Protein AF-A0A4Q0IQA4-F1 (afdb_monomer_lite)

pLDDT: mean 89.11, std 19.84, range [20.39, 98.69]

Sequence (315 aa):
MKIKRLMVWIAGILITCGVSANNKTAEYGNQQDSTTIYNTLISKADSCYMKQNFELASMFFDKAFSLGVKPVDKHLYNGACAAALSGDEGTAFNRLFARVQLYPQWYSDQINQDRDLLSLHTSPKWEILCDTLQALKTFIERNYDHALKDRLDSIHYRDQTPRHAYLAALRSVPQDTLLIKTRLVEMQRNDSINQIEVFDILDSYGWPSSEIVGGSNFAIWEVIQHTSLEAIEKYLPLFHNAAANGELNKSFVAMMEDRCDMWRNRPQKYGTQLIRNDNGESVPYALLDPEKVDTWRKEMELPPLQEYLEQMNRR

Foldseek 3Di:
DDDDDDDDDDDDDDDDDDDDDDDDPDPDDDPVVLVVLLVVLQVVLVVCVVVVVLVVSLVSLVVSVVSPPDDDLVSLQSSLLSCLSVVNLPSNLVSLVSSCVSPLQDADPCPVVDPSNVSNCPPPSNVVSVVSRVVSCCVQCVQAPVVVLVVLVVLLCLQVVLVVVLVCCCVPPVVPVVSNVVSVVSNVVSLVVSVVVLVVCCVPPNQDACSHRNLSSVSSLSSQLVDDLVSLVVNLVSQVVCCVVVRHQLVSSLLSQQSNCVVVVHAGAQQNDWDQDPVRATGGDHHPDPVCNQVVCVVRVHDGNVVVSVVVRVD

Structure (mmCIF, N/CA/C/O backbone):
data_AF-A0A4Q0IQA4-F1
#
_entry.id   AF-A0A4Q0IQA4-F1
#
loop_
_atom_site.group_PDB
_atom_site.id
_atom_site.type_symbol
_atom_site.label_atom_id
_atom_site.label_alt_id
_atom_site.label_comp_id
_atom_site.label_asym_id
_atom_site.label_entity_id
_atom_site.label_seq_id
_atom_site.pdbx_PDB_ins_code
_atom_site.Cartn_x
_atom_site.Cartn_y
_atom_site.Cartn_z
_atom_site.occupancy
_atom_site.B_iso_or_equiv
_atom_site.auth_seq_id
_atom_site.auth_comp_id
_atom_site.auth_asym_id
_atom_site.auth_atom_id
_atom_site.pdbx_PDB_model_num
ATOM 1 N N . MET A 1 1 ? -46.560 16.233 -9.128 1.00 36.22 1 MET A N 1
ATOM 2 C CA . MET A 1 1 ? -45.933 15.208 -8.265 1.00 36.22 1 MET A CA 1
ATOM 3 C C . MET A 1 1 ? -44.516 15.651 -7.941 1.00 36.22 1 MET A C 1
ATOM 5 O O . MET A 1 1 ? -43.647 15.558 -8.792 1.00 36.22 1 MET A O 1
ATOM 9 N N . LYS A 1 2 ? -44.319 16.259 -6.766 1.00 24.89 2 LYS A N 1
ATOM 10 C CA . LYS A 1 2 ? -43.028 16.762 -6.276 1.00 24.89 2 LYS A CA 1
ATOM 11 C C . LYS A 1 2 ? -42.589 15.865 -5.121 1.00 24.89 2 LYS A C 1
ATOM 13 O O . LYS A 1 2 ? -43.349 15.679 -4.173 1.00 24.89 2 LYS A O 1
ATOM 18 N N . ILE A 1 3 ? -41.398 15.293 -5.245 1.00 26.42 3 ILE A N 1
ATOM 19 C CA . ILE A 1 3 ? -40.789 14.380 -4.277 1.00 26.42 3 ILE A CA 1
ATOM 20 C C . ILE A 1 3 ? -40.346 15.199 -3.057 1.00 26.42 3 ILE A C 1
ATOM 22 O O . ILE A 1 3 ? -39.596 16.168 -3.183 1.00 26.42 3 ILE A O 1
ATOM 26 N N . LYS A 1 4 ? -40.873 14.839 -1.883 1.00 24.47 4 LYS A N 1
ATOM 27 C CA . LYS A 1 4 ? -40.556 15.446 -0.585 1.00 24.47 4 LYS A CA 1
ATOM 28 C C . LYS A 1 4 ? -39.121 15.081 -0.188 1.00 24.47 4 LYS A C 1
ATOM 30 O O . LYS A 1 4 ? -38.817 13.907 -0.009 1.00 24.47 4 LYS A O 1
ATOM 35 N N . ARG A 1 5 ? -38.263 16.090 -0.003 1.00 26.66 5 ARG A N 1
ATOM 36 C CA . ARG A 1 5 ? -37.015 15.967 0.765 1.00 26.66 5 ARG A CA 1
ATOM 37 C C . ARG A 1 5 ? -37.376 15.850 2.247 1.00 26.66 5 ARG A C 1
ATOM 39 O O . ARG A 1 5 ? -38.000 16.756 2.795 1.00 26.66 5 ARG A O 1
ATOM 46 N N . LEU A 1 6 ? -36.996 14.742 2.875 1.00 22.09 6 LEU A N 1
ATOM 47 C CA . LEU A 1 6 ? -37.051 14.573 4.323 1.00 22.09 6 LEU A CA 1
ATOM 48 C C . LEU A 1 6 ? -35.845 15.321 4.926 1.00 22.09 6 LEU A C 1
ATOM 50 O O . LEU A 1 6 ? -34.710 14.869 4.808 1.00 22.09 6 LEU A O 1
ATOM 54 N N . MET A 1 7 ? -36.085 16.500 5.505 1.00 22.23 7 MET A N 1
ATOM 55 C CA . MET A 1 7 ? -35.152 17.163 6.424 1.00 22.23 7 MET A CA 1
ATOM 56 C C . MET A 1 7 ? -35.319 16.515 7.798 1.00 22.23 7 MET A C 1
ATOM 58 O O . MET A 1 7 ? -36.389 16.626 8.395 1.00 22.23 7 MET A O 1
ATOM 62 N N . VAL A 1 8 ? -34.277 15.866 8.311 1.00 23.28 8 VAL A N 1
ATOM 63 C CA . VAL A 1 8 ? -34.206 15.482 9.724 1.00 23.28 8 VAL A CA 1
ATOM 64 C C . VAL A 1 8 ? -33.592 16.657 10.481 1.00 23.28 8 VAL A C 1
ATOM 66 O O . VAL A 1 8 ? -32.418 16.975 10.314 1.00 23.28 8 VAL A O 1
ATOM 69 N N . TRP A 1 9 ? -34.429 17.339 11.261 1.00 20.39 9 TRP A N 1
ATOM 70 C CA . TRP A 1 9 ? -34.037 18.364 12.224 1.00 20.39 9 TRP A CA 1
ATOM 71 C C . TRP A 1 9 ? -33.640 17.683 13.536 1.00 20.39 9 TRP A C 1
ATOM 73 O O . TRP A 1 9 ? -34.456 16.977 14.125 1.00 20.39 9 TRP A O 1
ATOM 83 N N . ILE A 1 10 ? -32.418 17.920 14.013 1.00 25.58 10 ILE A N 1
ATOM 84 C CA . ILE A 1 10 ? -32.023 17.611 15.391 1.00 25.58 10 ILE A CA 1
ATOM 85 C C . ILE A 1 10 ? -32.088 18.918 16.182 1.00 25.58 10 ILE A C 1
ATOM 87 O O . ILE A 1 10 ? -31.488 19.924 15.806 1.00 25.58 10 ILE A O 1
ATOM 91 N N . ALA A 1 11 ? -32.892 18.904 17.243 1.00 26.36 11 ALA A N 1
ATOM 92 C CA . ALA A 1 11 ? -33.193 20.039 18.099 1.00 26.36 11 ALA A CA 1
ATOM 93 C C . ALA A 1 11 ? -31.940 20.542 18.840 1.00 26.36 11 ALA A C 1
ATOM 95 O O . ALA A 1 11 ? -31.384 19.842 19.682 1.00 26.36 11 ALA A O 1
ATOM 96 N N . GLY A 1 12 ? -31.525 21.775 18.544 1.00 25.31 12 GLY A N 1
ATOM 97 C CA . GLY A 1 12 ? -30.546 22.525 19.326 1.00 25.31 12 GLY A CA 1
ATOM 98 C C . GLY A 1 12 ? -31.259 23.494 20.263 1.00 25.31 12 GLY A C 1
ATOM 99 O O . GLY A 1 12 ? -31.885 24.453 19.815 1.00 25.31 12 GLY A O 1
ATOM 100 N N . ILE A 1 13 ? -31.174 23.233 21.564 1.00 25.62 13 ILE A N 1
ATOM 101 C CA . ILE A 1 13 ? -31.587 24.154 22.623 1.00 25.62 13 ILE A CA 1
ATOM 102 C C . ILE A 1 13 ? -30.608 25.339 22.621 1.00 25.62 13 ILE A C 1
ATOM 104 O O . ILE A 1 13 ? -29.418 25.168 22.878 1.00 25.62 13 ILE A O 1
ATOM 108 N N . LEU A 1 14 ? -31.111 26.545 22.340 1.00 21.78 14 LEU A N 1
ATOM 109 C CA . LEU A 1 14 ? -30.403 27.793 22.620 1.00 21.78 14 LEU A CA 1
ATOM 110 C C . LEU A 1 14 ? -30.402 28.026 24.138 1.00 21.78 14 LEU A C 1
ATOM 112 O O . LEU A 1 14 ? -31.434 28.365 24.712 1.00 21.78 14 LEU A O 1
ATOM 116 N N . ILE A 1 15 ? -29.237 27.902 24.772 1.00 25.70 15 ILE A N 1
ATOM 117 C CA . ILE A 1 15 ? -28.943 28.596 26.030 1.00 25.70 15 ILE A CA 1
ATOM 118 C C . ILE A 1 15 ? -27.935 29.690 25.698 1.00 25.70 15 ILE A C 1
ATOM 120 O O . ILE A 1 15 ? -26.773 29.435 25.391 1.00 25.70 15 ILE A O 1
ATOM 124 N N . THR A 1 16 ? -28.415 30.927 25.731 1.00 26.83 16 THR A N 1
ATOM 125 C CA . THR A 1 16 ? -27.595 32.133 25.712 1.00 26.83 16 THR A CA 1
ATOM 126 C C . THR A 1 16 ? -26.920 32.301 27.069 1.00 26.83 16 THR A C 1
ATOM 128 O O . THR A 1 16 ? -27.605 32.559 28.056 1.00 26.83 16 THR A O 1
ATOM 131 N N . CYS A 1 17 ? -25.592 32.245 27.110 1.00 26.52 17 CYS A N 1
ATOM 132 C CA . CYS A 1 17 ? -24.802 32.879 28.163 1.00 26.52 17 CYS A CA 1
ATOM 133 C C . CYS A 1 17 ? -23.684 33.673 27.488 1.00 26.52 17 CYS A C 1
ATOM 135 O O . CYS A 1 17 ? -22.801 33.105 26.850 1.00 26.52 17 CYS A O 1
ATOM 137 N N . GLY A 1 18 ? -23.776 35.001 27.578 1.00 28.25 18 GLY A N 1
ATOM 138 C CA . GLY A 1 18 ? -22.762 35.911 27.066 1.00 28.25 18 GLY A CA 1
ATOM 139 C C . GLY A 1 18 ? -21.452 35.759 27.830 1.00 28.25 18 GLY A C 1
ATOM 140 O O . GLY A 1 18 ? -21.448 35.679 29.057 1.00 28.25 18 GLY A O 1
ATOM 141 N N . VAL A 1 19 ? -20.339 35.762 27.101 1.00 30.25 19 VAL A N 1
ATOM 142 C CA . VAL A 1 19 ? -19.009 35.939 27.680 1.00 30.25 19 VAL A CA 1
ATOM 143 C C . VAL A 1 19 ? -18.294 37.034 26.899 1.00 30.25 19 VAL A C 1
ATOM 145 O O . VAL A 1 19 ? -18.166 36.988 25.678 1.00 30.25 19 VAL A O 1
ATOM 148 N N . SER A 1 20 ? -17.904 38.045 27.668 1.00 28.50 20 SER A N 1
ATOM 149 C CA . SER A 1 20 ? -17.090 39.203 27.322 1.00 28.50 20 SER A CA 1
ATOM 150 C C . SER A 1 20 ? -15.906 38.862 26.410 1.00 28.50 20 SER A C 1
ATOM 152 O O . SER A 1 20 ? -15.148 37.927 26.675 1.00 28.50 20 SER A O 1
ATOM 154 N N . ALA A 1 21 ? -15.735 39.665 25.360 1.00 32.31 21 ALA A N 1
ATOM 155 C CA . ALA A 1 21 ? -14.577 39.642 24.485 1.00 32.31 21 ALA A CA 1
ATOM 156 C C . ALA A 1 21 ? -13.322 40.065 25.261 1.00 32.31 21 ALA A C 1
ATOM 158 O O . ALA A 1 21 ? -13.165 41.230 25.619 1.00 32.31 21 ALA A O 1
ATOM 159 N N . ASN A 1 22 ? -12.402 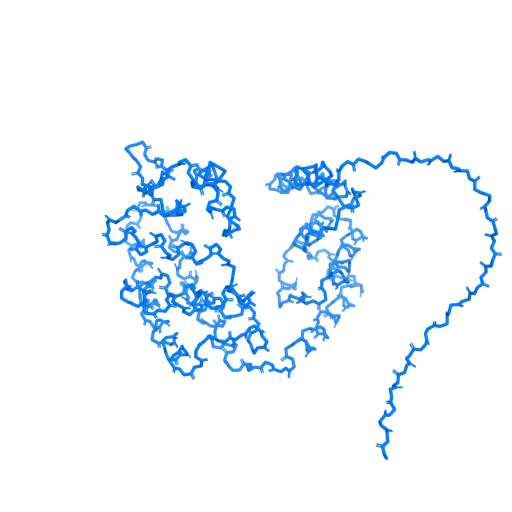39.125 25.469 1.00 29.41 22 ASN A N 1
ATOM 160 C CA . ASN A 1 22 ? -11.016 39.435 25.789 1.00 29.41 22 ASN A CA 1
ATOM 161 C C . ASN A 1 22 ? -10.160 38.983 24.605 1.00 29.41 22 ASN A C 1
ATOM 163 O O . ASN A 1 22 ? -9.799 37.814 24.478 1.00 29.41 22 ASN A O 1
ATOM 167 N N . ASN A 1 23 ? -9.879 39.928 23.707 1.00 33.97 23 ASN A N 1
ATOM 168 C CA . ASN A 1 23 ? -8.956 39.752 22.594 1.00 33.97 23 ASN A CA 1
ATOM 169 C C . ASN A 1 23 ? -7.536 39.540 23.135 1.00 33.97 23 ASN A C 1
ATOM 171 O O . ASN A 1 23 ? -6.810 40.492 23.412 1.00 33.97 23 ASN A O 1
ATOM 175 N N . LYS A 1 24 ? -7.125 38.278 23.238 1.00 30.44 24 LYS A N 1
ATOM 176 C CA . LYS A 1 24 ? -5.731 37.887 23.040 1.00 30.44 24 LYS A CA 1
ATOM 177 C C . LYS A 1 24 ? -5.690 37.041 21.780 1.00 30.44 24 LYS A C 1
ATOM 179 O O . LYS A 1 24 ? -6.057 35.872 21.794 1.00 30.44 24 LYS A O 1
ATOM 184 N N . THR A 1 25 ? -5.297 37.668 20.680 1.00 31.17 25 THR A N 1
ATOM 185 C CA . THR A 1 25 ? -4.892 36.982 19.456 1.00 31.17 25 THR A CA 1
ATOM 186 C C . THR A 1 25 ? -3.746 36.036 19.806 1.00 31.17 25 THR A C 1
ATOM 188 O O . THR A 1 25 ? -2.632 36.487 20.065 1.00 31.17 25 THR A O 1
ATOM 191 N N . ALA A 1 26 ? -4.033 34.737 19.880 1.00 34.31 26 ALA A N 1
ATOM 192 C CA . ALA A 1 26 ? -3.000 33.717 19.852 1.00 34.31 26 ALA A CA 1
ATOM 193 C C . ALA A 1 26 ? -2.329 33.790 18.475 1.00 34.31 26 ALA A C 1
ATOM 195 O O . ALA A 1 26 ? -3.012 33.736 17.450 1.00 34.31 26 ALA A O 1
ATOM 196 N N . GLU A 1 27 ? -1.013 33.980 18.455 1.00 35.88 27 GLU A N 1
ATOM 197 C CA . GLU A 1 27 ? -0.211 33.850 17.243 1.00 35.88 27 GLU A CA 1
ATOM 198 C C . GLU A 1 27 ? -0.395 32.428 16.703 1.00 35.88 27 GLU A C 1
ATOM 200 O O . GLU A 1 27 ? -0.021 31.444 17.343 1.00 35.88 27 GLU A O 1
ATOM 205 N N . TYR A 1 28 ? -1.036 32.316 15.541 1.00 41.72 28 TYR A N 1
ATOM 206 C CA . TYR A 1 28 ? -1.144 31.057 14.822 1.00 41.72 28 TYR A CA 1
ATOM 207 C C . TYR A 1 28 ? 0.247 30.695 14.299 1.00 41.72 28 TYR A C 1
ATOM 209 O O . TYR A 1 28 ? 0.749 31.323 13.366 1.00 41.72 28 TYR A O 1
ATOM 217 N N . GLY A 1 29 ? 0.872 29.688 14.913 1.00 50.47 29 GLY A N 1
ATOM 218 C CA . GLY A 1 29 ? 2.034 29.017 14.341 1.00 50.47 29 GLY A CA 1
ATOM 219 C C . GLY A 1 29 ? 1.720 28.540 12.920 1.00 50.47 29 GLY A C 1
ATOM 220 O O . GLY A 1 29 ? 0.591 28.151 12.616 1.00 50.47 29 GLY A O 1
ATOM 221 N N . ASN A 1 30 ? 2.709 28.622 12.033 1.00 61.62 30 ASN A N 1
ATOM 222 C CA . ASN A 1 30 ? 2.564 28.271 10.627 1.00 61.62 30 ASN A CA 1
ATOM 223 C C . ASN A 1 30 ? 2.066 26.816 10.489 1.00 61.62 30 ASN A C 1
ATOM 225 O O . ASN A 1 30 ? 2.656 25.897 11.053 1.00 61.62 30 ASN A O 1
ATOM 229 N N . GLN A 1 31 ? 0.994 26.581 9.726 1.00 62.72 31 GLN A N 1
ATOM 230 C CA . GLN A 1 31 ? 0.402 25.249 9.512 1.00 62.72 31 GLN A CA 1
ATOM 231 C C . GLN A 1 31 ? 1.419 24.229 8.952 1.00 62.72 31 GLN A C 1
ATOM 233 O O . GLN A 1 31 ? 1.321 23.022 9.205 1.00 62.72 31 GLN A O 1
ATOM 238 N N . GLN A 1 32 ? 2.433 24.724 8.236 1.00 67.38 32 GLN A N 1
ATOM 239 C CA . GLN A 1 32 ? 3.569 23.941 7.754 1.00 67.38 32 GLN A CA 1
ATOM 240 C C . GLN A 1 32 ? 4.452 23.411 8.900 1.00 67.38 32 GLN A C 1
ATOM 242 O O . GLN A 1 32 ? 4.904 22.261 8.860 1.00 67.38 32 GLN A O 1
ATOM 247 N N . ASP A 1 33 ? 4.647 24.207 9.952 1.00 81.88 33 ASP A N 1
ATOM 248 C CA . ASP A 1 33 ? 5.429 23.819 11.128 1.00 81.88 33 ASP A CA 1
ATOM 249 C C . ASP A 1 33 ? 4.669 22.765 11.937 1.00 81.88 33 ASP A C 1
ATOM 251 O O . ASP A 1 33 ? 5.234 21.732 12.298 1.00 81.88 33 ASP A O 1
ATOM 255 N N . SER A 1 34 ? 3.356 22.946 12.126 1.00 86.06 34 SER A N 1
ATOM 256 C CA . SER A 1 34 ? 2.497 21.960 12.797 1.00 86.06 34 SER A CA 1
ATOM 257 C C . SER A 1 34 ? 2.501 20.604 12.090 1.00 86.06 34 SER A C 1
ATOM 259 O O . SER A 1 34 ? 2.566 19.570 12.753 1.00 86.06 34 SER A O 1
ATOM 261 N N . THR A 1 35 ? 2.494 20.588 10.754 1.00 87.75 35 THR A N 1
ATOM 262 C CA . THR A 1 35 ? 2.556 19.345 9.962 1.00 87.75 35 THR A CA 1
ATOM 263 C C . THR A 1 35 ? 3.913 18.647 10.106 1.00 87.75 35 THR A C 1
ATOM 265 O O . THR A 1 35 ? 3.986 17.427 10.254 1.00 87.75 35 THR A O 1
ATOM 268 N N . THR A 1 36 ? 5.003 19.414 10.133 1.00 89.62 36 THR A N 1
ATOM 269 C CA . THR A 1 36 ? 6.360 18.874 10.318 1.00 89.62 36 THR A CA 1
ATOM 270 C C . THR A 1 36 ? 6.541 18.278 11.718 1.00 89.62 36 THR A C 1
ATOM 272 O O . THR A 1 36 ? 7.069 17.170 11.874 1.00 89.62 36 THR A O 1
ATOM 275 N N . ILE A 1 37 ? 6.051 18.976 12.748 1.00 93.94 37 ILE A N 1
ATOM 276 C CA . ILE A 1 37 ? 6.070 18.488 14.132 1.00 93.94 37 ILE A CA 1
ATOM 277 C C . ILE A 1 37 ? 5.194 17.238 14.258 1.00 93.94 37 ILE A C 1
ATOM 279 O O . ILE A 1 37 ? 5.630 16.258 14.863 1.00 93.94 37 ILE A O 1
ATOM 283 N N . TYR A 1 38 ? 4.007 17.237 13.645 1.00 94.94 38 TYR A N 1
ATOM 284 C CA . TYR A 1 38 ? 3.118 16.078 13.601 1.00 94.94 38 TYR A CA 1
ATOM 285 C C . TYR A 1 38 ? 3.848 14.844 13.061 1.00 94.94 38 TYR A C 1
ATOM 287 O O . TYR A 1 38 ? 3.952 13.846 13.770 1.00 94.94 38 TYR A O 1
ATOM 295 N N . ASN A 1 39 ? 4.449 14.931 11.870 1.00 91.44 39 ASN A N 1
ATOM 296 C CA . ASN A 1 39 ? 5.172 13.809 11.261 1.00 91.44 39 ASN A CA 1
ATOM 297 C C . ASN A 1 39 ? 6.345 13.331 12.129 1.00 91.44 39 ASN A C 1
ATOM 299 O O . ASN A 1 39 ? 6.569 12.132 12.276 1.00 91.44 39 ASN A O 1
ATOM 303 N N . THR A 1 40 ? 7.057 14.257 12.774 1.00 94.44 40 THR A N 1
ATOM 304 C CA . THR A 1 40 ? 8.141 13.913 13.707 1.00 94.44 40 THR A CA 1
ATOM 305 C C . THR A 1 40 ? 7.627 13.135 14.922 1.00 94.44 40 THR A C 1
ATOM 307 O O . THR A 1 40 ? 8.283 12.197 15.380 1.00 94.44 40 THR A O 1
ATOM 310 N N . LEU A 1 41 ? 6.469 13.514 15.469 1.00 97.50 41 LEU A N 1
ATOM 311 C CA . LEU A 1 41 ? 5.850 12.819 16.600 1.00 97.50 41 LEU A CA 1
ATOM 312 C C . LEU A 1 41 ? 5.333 11.438 16.198 1.00 97.50 41 LEU A C 1
ATOM 314 O O . LEU A 1 41 ? 5.540 10.497 16.959 1.00 97.50 41 LEU A O 1
ATOM 318 N N . ILE A 1 42 ? 4.748 11.298 15.005 1.00 96.81 42 ILE A N 1
ATOM 319 C CA . ILE A 1 42 ? 4.341 9.995 14.463 1.00 96.81 42 ILE A CA 1
ATOM 320 C C . ILE A 1 42 ? 5.551 9.064 14.334 1.00 96.81 42 ILE A C 1
ATOM 322 O O . ILE A 1 42 ? 5.530 7.972 14.892 1.00 96.81 42 ILE A O 1
ATOM 326 N N . SER A 1 43 ? 6.657 9.520 13.737 1.00 94.12 43 SER A N 1
ATOM 327 C CA . SER A 1 43 ? 7.886 8.715 13.634 1.00 94.12 43 SER A CA 1
ATOM 328 C C . SER A 1 43 ? 8.429 8.272 15.000 1.00 94.12 43 SER A C 1
ATOM 330 O O . SER A 1 43 ? 8.959 7.169 15.146 1.00 94.12 43 SER A O 1
ATOM 332 N N . LYS A 1 44 ? 8.296 9.117 16.033 1.00 96.81 44 LYS A N 1
ATOM 333 C CA . LYS A 1 44 ? 8.656 8.750 17.413 1.00 96.81 44 LYS A CA 1
ATOM 334 C C . LYS A 1 44 ? 7.688 7.729 18.008 1.00 96.81 44 LYS A C 1
ATOM 336 O O . LYS A 1 44 ? 8.154 6.811 18.683 1.00 96.81 44 LYS A O 1
ATOM 341 N N . ALA A 1 45 ? 6.387 7.878 17.761 1.00 97.81 45 ALA A N 1
ATOM 342 C CA . ALA A 1 45 ? 5.367 6.929 18.193 1.00 97.81 45 ALA A CA 1
ATOM 343 C C . ALA A 1 45 ? 5.628 5.544 17.591 1.00 97.81 45 ALA A C 1
ATOM 345 O O . ALA A 1 45 ? 5.768 4.578 18.339 1.00 97.81 45 ALA A O 1
ATOM 346 N N . ASP A 1 46 ? 5.832 5.473 16.274 1.00 93.56 46 ASP A N 1
ATOM 347 C CA . ASP A 1 46 ? 6.152 4.237 15.556 1.00 93.56 46 ASP A CA 1
ATOM 348 C C . ASP A 1 46 ? 7.449 3.605 16.089 1.00 93.56 46 ASP A C 1
ATOM 350 O O . ASP A 1 46 ? 7.505 2.406 16.356 1.00 93.56 46 ASP A O 1
ATOM 354 N N . SER A 1 47 ? 8.492 4.407 16.345 1.00 94.50 47 SER A N 1
ATOM 355 C CA . SER A 1 47 ? 9.739 3.901 16.939 1.00 94.50 47 SER A CA 1
ATOM 356 C C . SER A 1 47 ? 9.534 3.297 18.334 1.00 94.50 47 SER A C 1
ATOM 358 O O . SER A 1 47 ? 10.145 2.277 18.658 1.00 94.50 47 SER A O 1
ATOM 360 N N . CYS A 1 48 ? 8.686 3.909 19.167 1.00 97.44 48 CYS A N 1
ATOM 361 C CA . CYS A 1 48 ? 8.356 3.382 20.493 1.00 97.44 48 CYS A CA 1
ATOM 362 C C . CYS A 1 48 ? 7.526 2.100 20.390 1.00 97.44 48 CYS A C 1
ATOM 364 O O . CYS A 1 48 ? 7.807 1.142 21.109 1.00 97.44 48 CYS A O 1
ATOM 366 N N . TYR A 1 49 ? 6.577 2.058 19.453 1.00 97.31 49 TYR A N 1
ATOM 367 C CA . TYR A 1 49 ? 5.754 0.887 19.165 1.00 97.31 49 TYR A CA 1
ATOM 368 C C . TYR A 1 49 ? 6.605 -0.323 18.781 1.00 97.31 49 TYR A C 1
ATOM 370 O O . TYR A 1 49 ? 6.485 -1.388 19.378 1.00 97.31 49 TYR A O 1
ATOM 378 N N . MET A 1 50 ? 7.552 -0.137 17.856 1.00 93.38 50 MET A N 1
ATOM 379 C CA . MET A 1 50 ? 8.473 -1.195 17.421 1.00 93.38 50 MET A CA 1
ATOM 380 C C . MET A 1 50 ? 9.369 -1.716 18.555 1.00 93.38 50 MET A C 1
ATOM 382 O O . MET A 1 50 ? 9.830 -2.854 18.509 1.00 93.38 50 MET A O 1
ATOM 386 N N . LYS A 1 51 ? 9.607 -0.901 19.588 1.00 96.19 51 LYS A N 1
ATOM 387 C CA . LYS A 1 51 ? 10.333 -1.281 20.811 1.00 96.19 51 LYS A CA 1
ATOM 388 C C . LYS A 1 51 ? 9.416 -1.833 21.909 1.00 96.19 51 LYS A C 1
ATOM 390 O O . LYS A 1 51 ? 9.882 -2.028 23.027 1.00 96.19 51 LYS A O 1
ATOM 395 N N . GLN A 1 52 ? 8.136 -2.052 21.606 1.00 96.88 52 GLN A N 1
ATOM 396 C CA . GLN A 1 52 ? 7.091 -2.499 22.532 1.00 96.88 52 GLN A CA 1
ATOM 397 C C . GLN A 1 52 ? 6.866 -1.561 23.731 1.00 96.88 52 GLN A C 1
ATOM 399 O O . GLN A 1 52 ? 6.330 -1.965 24.760 1.00 96.88 52 GLN A O 1
ATOM 404 N N . ASN A 1 53 ? 7.251 -0.285 23.615 1.00 98.06 53 ASN A N 1
ATOM 405 C CA . ASN A 1 53 ? 6.932 0.734 24.612 1.00 98.06 53 ASN A CA 1
ATOM 406 C C . ASN A 1 53 ? 5.609 1.415 24.239 1.00 98.06 53 ASN A C 1
ATOM 408 O O . ASN A 1 53 ? 5.587 2.537 23.724 1.00 98.06 53 ASN A O 1
ATOM 412 N N . PHE A 1 54 ? 4.511 0.686 24.442 1.00 98.38 54 PHE A N 1
ATOM 413 C CA . PHE A 1 54 ? 3.182 1.068 23.962 1.00 98.38 54 PHE A CA 1
ATOM 414 C C . PHE A 1 54 ? 2.604 2.290 24.681 1.00 98.38 54 PHE A C 1
ATOM 416 O O . PHE A 1 54 ? 1.991 3.135 24.033 1.00 98.38 54 PHE A O 1
ATOM 423 N N . GLU A 1 55 ? 2.871 2.447 25.980 1.00 98.31 55 GLU A N 1
ATOM 424 C CA . GLU A 1 55 ? 2.463 3.633 26.744 1.00 98.31 55 GLU A CA 1
ATOM 425 C C . GLU A 1 55 ? 3.102 4.901 26.160 1.00 98.31 55 GLU A C 1
ATOM 427 O O . GLU A 1 55 ? 2.404 5.850 25.797 1.00 98.31 55 GLU A O 1
ATOM 432 N N . LEU A 1 56 ? 4.425 4.894 25.952 1.00 98.44 56 LEU A N 1
ATOM 433 C CA . LEU A 1 56 ? 5.120 6.039 25.365 1.00 98.44 56 LEU A CA 1
ATOM 434 C C . LEU A 1 56 ? 4.726 6.269 23.898 1.00 98.44 56 LEU A C 1
ATOM 436 O O . LEU A 1 56 ? 4.617 7.420 23.468 1.00 98.44 56 LEU A O 1
ATOM 440 N N . ALA A 1 57 ? 4.490 5.200 23.130 1.00 98.62 57 ALA A N 1
ATOM 441 C CA . ALA A 1 57 ? 3.964 5.305 21.770 1.00 98.62 57 ALA A CA 1
ATOM 442 C C . ALA A 1 57 ? 2.597 6.009 21.762 1.00 98.62 57 ALA A C 1
ATOM 444 O O . ALA A 1 57 ? 2.409 6.985 21.032 1.00 98.62 57 ALA A O 1
ATOM 445 N N . SER A 1 58 ? 1.679 5.577 22.633 1.00 98.50 58 SER A N 1
ATOM 446 C CA . SER A 1 58 ? 0.355 6.177 22.803 1.00 98.50 58 SER A CA 1
ATOM 447 C C . SER A 1 58 ? 0.447 7.658 23.191 1.00 98.50 58 SER A C 1
ATOM 449 O O . SER A 1 58 ? -0.233 8.487 22.584 1.00 98.50 58 SER A O 1
ATOM 451 N N . MET A 1 59 ? 1.361 8.023 24.099 1.00 98.44 59 MET A N 1
ATOM 452 C CA . MET A 1 59 ? 1.607 9.422 24.474 1.00 98.44 59 MET A CA 1
ATOM 453 C C . MET A 1 59 ? 2.105 10.286 23.304 1.00 98.44 59 MET A C 1
ATOM 455 O O . MET A 1 59 ? 1.772 11.471 23.218 1.00 98.44 59 MET A O 1
ATOM 459 N N . PHE A 1 60 ? 2.939 9.745 22.409 1.00 98.62 60 PHE A N 1
ATOM 460 C CA . PHE A 1 60 ? 3.378 10.483 21.220 1.00 98.62 60 PHE A CA 1
ATOM 461 C C . PHE A 1 60 ? 2.240 10.678 20.214 1.00 98.62 60 PHE A C 1
ATOM 463 O O . PHE A 1 60 ? 2.139 11.769 19.647 1.00 98.62 60 PHE A O 1
ATOM 470 N N . PHE A 1 61 ? 1.357 9.687 20.048 1.00 98.31 61 PHE A N 1
ATOM 471 C CA . PHE A 1 61 ? 0.133 9.853 19.262 1.00 98.31 61 PHE A CA 1
ATOM 472 C C . PHE A 1 61 ? -0.775 10.947 19.841 1.00 98.31 61 PHE A C 1
ATOM 474 O O . PHE A 1 61 ? -1.216 11.807 19.084 1.00 98.31 61 PHE A O 1
ATOM 481 N N . ASP A 1 62 ? -0.983 11.002 21.162 1.00 97.44 62 ASP A N 1
ATOM 482 C CA . ASP A 1 62 ? -1.778 12.074 21.791 1.00 97.44 62 ASP A CA 1
ATOM 483 C C . ASP A 1 62 ? -1.203 13.458 21.513 1.00 97.44 62 ASP A C 1
ATOM 485 O O . ASP A 1 62 ? -1.915 14.371 21.085 1.00 97.44 62 ASP A O 1
ATOM 489 N N . LYS A 1 63 ? 0.114 13.609 21.694 1.00 97.62 63 LYS A N 1
ATOM 490 C CA . LYS A 1 63 ? 0.803 14.862 21.373 1.00 97.62 63 LYS A CA 1
ATOM 491 C C . LYS A 1 63 ? 0.599 15.230 19.909 1.00 97.62 63 LYS A C 1
ATOM 493 O O . LYS A 1 63 ? 0.288 16.383 19.633 1.00 97.62 63 LYS A O 1
ATOM 498 N N . ALA A 1 64 ? 0.719 14.273 18.988 1.00 97.12 64 ALA A N 1
ATOM 499 C CA . ALA A 1 64 ? 0.506 14.524 17.566 1.00 97.12 64 ALA A CA 1
ATOM 500 C C . ALA A 1 64 ? -0.936 14.978 17.284 1.00 97.12 64 ALA A C 1
ATOM 502 O O . ALA A 1 64 ? -1.145 15.984 16.608 1.00 97.12 64 ALA A O 1
ATOM 503 N N . PHE A 1 65 ? -1.935 14.290 17.841 1.00 96.12 65 PHE A N 1
ATOM 504 C CA . PHE A 1 65 ? -3.351 14.593 17.606 1.00 96.12 65 PHE A CA 1
ATOM 505 C C . PHE A 1 65 ? -3.811 15.900 18.270 1.00 96.12 65 PHE A C 1
ATOM 507 O O . PHE A 1 65 ? -4.778 16.503 17.813 1.00 96.12 65 PHE A O 1
ATOM 514 N N . SER A 1 66 ? -3.085 16.397 19.277 1.00 94.31 66 SER A N 1
ATOM 515 C CA . SER A 1 66 ? -3.346 17.703 19.901 1.00 94.31 66 SER A CA 1
ATOM 516 C C . SER A 1 66 ? -2.893 18.922 19.081 1.00 94.31 66 SER A C 1
ATOM 518 O O . SER A 1 66 ? -3.241 20.047 19.431 1.00 94.31 66 SER A O 1
ATOM 520 N N . LEU A 1 67 ? -2.151 18.737 17.978 1.00 93.44 67 LEU A N 1
ATOM 521 C CA . LEU A 1 67 ? -1.586 19.846 17.188 1.00 93.44 67 LEU A CA 1
ATOM 522 C C . LEU A 1 67 ? -2.599 20.572 16.286 1.00 93.44 67 LEU A C 1
ATOM 524 O O . LEU A 1 67 ? -2.211 21.465 15.534 1.00 93.44 67 LEU A O 1
ATOM 528 N N . GLY A 1 68 ? -3.874 20.173 16.294 1.00 85.62 68 GLY A N 1
ATOM 529 C CA . GLY A 1 68 ? -4.901 20.738 15.409 1.00 85.62 68 GLY A CA 1
ATOM 530 C C . GLY A 1 68 ? -4.740 20.353 13.930 1.00 85.62 68 GLY A C 1
ATOM 531 O O . GLY A 1 68 ? -5.502 20.814 13.084 1.00 85.62 68 GLY A O 1
ATOM 532 N N . VAL A 1 69 ? -3.773 19.487 13.610 1.00 89.38 69 VAL A N 1
ATOM 533 C CA . VAL A 1 69 ? -3.627 18.852 12.295 1.00 89.38 69 VAL A CA 1
ATOM 534 C C . VAL A 1 69 ? -4.602 17.680 12.222 1.00 89.38 69 VAL A C 1
ATOM 536 O O . VAL A 1 69 ? -4.618 16.849 13.130 1.00 89.38 69 VAL A O 1
ATOM 539 N N . LYS A 1 70 ? -5.401 17.584 11.146 1.00 91.62 70 LYS A N 1
ATOM 540 C CA . LYS A 1 70 ? -6.283 16.425 10.930 1.00 91.62 70 LYS A CA 1
ATOM 541 C C . LYS A 1 70 ? -5.421 15.150 10.902 1.00 91.62 70 LYS A C 1
ATOM 543 O O . LYS A 1 70 ? -4.584 15.033 10.005 1.00 91.62 70 LYS A O 1
ATOM 548 N N . PRO A 1 71 ? -5.606 14.201 11.837 1.00 92.81 71 PRO A N 1
ATOM 549 C CA . PRO A 1 71 ? -4.786 12.999 11.870 1.00 92.81 71 PRO A CA 1
ATOM 550 C C . PRO A 1 71 ? -5.011 12.141 10.633 1.00 92.81 71 PRO A C 1
ATOM 552 O O . PRO A 1 71 ? -6.163 11.935 10.277 1.00 92.81 71 PRO A O 1
ATOM 555 N N . VAL A 1 72 ? -3.947 11.601 10.033 1.00 91.62 72 VAL A N 1
ATOM 556 C CA . VAL A 1 72 ? -4.064 10.608 8.950 1.00 91.62 72 VAL A CA 1
ATOM 557 C C . VAL A 1 72 ? -4.779 9.361 9.481 1.00 91.62 72 VAL A C 1
ATOM 559 O O . VAL A 1 72 ? -4.562 8.957 10.626 1.00 91.62 72 VAL A O 1
ATOM 562 N N . ASP A 1 73 ? -5.614 8.740 8.650 1.00 90.44 73 ASP A N 1
ATOM 563 C CA . ASP A 1 73 ? -6.498 7.632 9.028 1.00 90.44 73 ASP A CA 1
ATOM 564 C C . ASP A 1 73 ? -5.754 6.482 9.731 1.00 90.44 73 ASP A C 1
ATOM 566 O O . ASP A 1 73 ? -6.159 6.043 10.809 1.00 90.44 73 ASP A O 1
ATOM 570 N N . LYS A 1 74 ? -4.619 6.047 9.172 1.00 93.50 74 LYS A N 1
ATOM 571 C CA . LYS A 1 74 ? -3.796 4.960 9.703 1.00 93.50 74 LYS A CA 1
ATOM 572 C C . LYS A 1 74 ? -3.178 5.316 11.052 1.00 93.50 74 LYS A C 1
ATOM 574 O O . LYS A 1 74 ? -3.007 4.439 11.889 1.00 93.50 74 LYS A O 1
ATOM 579 N N . HIS A 1 75 ? -2.879 6.594 11.300 1.00 96.69 75 HIS A N 1
ATOM 580 C CA . HIS A 1 75 ? -2.293 7.017 12.571 1.00 96.69 75 HIS A CA 1
ATOM 581 C C . HIS A 1 75 ? -3.310 6.887 13.707 1.00 96.69 75 HIS A C 1
ATOM 583 O O . HIS A 1 75 ? -2.932 6.469 14.796 1.00 96.69 75 HIS A O 1
ATOM 589 N N . LEU A 1 76 ? -4.596 7.176 13.462 1.00 96.94 76 LEU A N 1
ATOM 590 C CA . LEU A 1 76 ? -5.650 6.962 14.465 1.00 96.94 76 LEU A CA 1
ATOM 591 C C . LEU A 1 76 ? -5.752 5.488 14.862 1.00 96.94 76 LEU A C 1
ATOM 593 O O . LEU A 1 76 ? -5.868 5.183 16.045 1.00 96.94 76 LEU A O 1
ATOM 597 N N . TYR A 1 77 ? -5.661 4.581 13.890 1.00 96.94 77 TYR A N 1
ATOM 598 C CA . TYR A 1 77 ? -5.708 3.143 14.150 1.00 96.94 77 TYR A CA 1
ATOM 599 C C . TYR A 1 77 ? -4.460 2.629 14.859 1.00 96.94 77 TYR A C 1
ATOM 601 O O . TYR A 1 77 ? -4.584 2.001 15.902 1.00 96.94 77 TYR A O 1
ATOM 609 N N . ASN A 1 78 ? -3.263 2.978 14.381 1.00 97.62 78 ASN A N 1
ATOM 610 C CA . ASN A 1 78 ? -2.013 2.602 15.050 1.00 97.62 78 ASN A CA 1
ATOM 611 C C . ASN A 1 78 ? -1.957 3.156 16.482 1.00 97.62 78 ASN A C 1
ATOM 613 O O . ASN A 1 78 ? -1.516 2.475 17.406 1.00 97.62 78 ASN A O 1
ATOM 617 N N . GLY A 1 79 ? -2.459 4.377 16.688 1.00 98.19 79 GLY A N 1
ATOM 618 C CA . GLY A 1 79 ? -2.631 4.946 18.016 1.00 98.19 79 GLY A CA 1
ATOM 619 C C . GLY A 1 79 ? -3.634 4.165 18.862 1.00 98.19 79 GLY A C 1
ATOM 620 O O . GLY A 1 79 ? -3.401 3.980 20.054 1.00 98.19 79 GLY A O 1
ATOM 621 N N . ALA A 1 80 ? -4.738 3.687 18.289 1.00 98.38 80 ALA A N 1
ATOM 622 C CA . ALA A 1 80 ? -5.665 2.825 19.014 1.00 98.38 80 ALA A CA 1
ATOM 623 C C . ALA A 1 80 ? -5.009 1.505 19.444 1.00 98.38 80 ALA A C 1
ATOM 625 O O . ALA A 1 80 ? -5.134 1.144 20.611 1.00 98.38 80 ALA A O 1
ATOM 626 N N . CYS A 1 81 ? -4.253 0.849 18.558 1.00 98.50 81 CYS A N 1
ATOM 627 C CA . CYS A 1 81 ? -3.485 -0.357 18.885 1.00 98.50 81 CYS A CA 1
ATOM 628 C C . CYS A 1 81 ? -2.484 -0.091 20.020 1.00 98.50 81 CYS A C 1
ATOM 630 O O . CYS A 1 81 ? -2.443 -0.831 20.998 1.00 98.50 81 CYS A O 1
ATOM 632 N N . ALA A 1 82 ? -1.738 1.019 19.957 1.00 98.69 82 ALA A N 1
ATOM 633 C CA . ALA A 1 82 ? -0.803 1.401 21.017 1.00 98.69 82 ALA A CA 1
ATOM 634 C C . ALA A 1 82 ? -1.499 1.596 22.376 1.00 98.69 82 ALA A C 1
ATOM 636 O O . ALA A 1 82 ? -0.986 1.146 23.396 1.00 98.69 82 ALA A O 1
ATOM 637 N N . ALA A 1 83 ? -2.673 2.236 22.393 1.00 98.69 83 ALA A N 1
ATOM 638 C CA . ALA A 1 83 ? -3.456 2.426 23.614 1.00 98.69 83 ALA A CA 1
ATOM 639 C C . ALA A 1 83 ? -4.036 1.105 24.153 1.00 98.69 83 ALA A C 1
ATOM 641 O O . ALA A 1 83 ? -3.980 0.848 25.354 1.00 98.69 83 ALA A O 1
ATOM 642 N N . ALA A 1 84 ? -4.547 0.239 23.276 1.00 98.69 84 ALA A N 1
ATOM 643 C CA . ALA A 1 84 ? -5.083 -1.066 23.658 1.00 98.69 84 ALA A CA 1
ATOM 644 C C . ALA A 1 84 ? -4.001 -1.968 24.276 1.00 98.69 84 ALA A C 1
ATOM 646 O O . ALA A 1 84 ? -4.231 -2.586 25.319 1.00 98.69 84 ALA A O 1
ATOM 647 N N . LEU A 1 85 ? -2.804 -1.978 23.681 1.00 98.56 85 LEU A N 1
ATOM 648 C CA . LEU A 1 85 ? -1.634 -2.702 24.182 1.00 98.56 85 LEU A CA 1
ATOM 649 C C . LEU A 1 85 ? -1.057 -2.106 25.473 1.00 98.56 85 LEU A C 1
ATOM 651 O O . LEU A 1 85 ? -0.465 -2.835 26.266 1.00 98.56 85 LEU A O 1
ATOM 655 N N . SER A 1 86 ? -1.240 -0.803 25.719 1.00 98.19 86 SER A N 1
ATOM 656 C CA . SER A 1 86 ? -0.893 -0.178 27.002 1.00 98.19 86 SER A CA 1
ATOM 657 C C . SER A 1 86 ? -1.967 -0.364 28.082 1.00 98.19 86 SER A C 1
ATOM 659 O O . SER A 1 86 ? -1.790 0.122 29.196 1.00 98.19 86 SER A O 1
ATOM 661 N N . GLY A 1 87 ? -3.084 -1.032 27.772 1.00 97.81 87 GLY A N 1
ATOM 662 C CA . GLY A 1 87 ? -4.206 -1.242 28.694 1.00 97.81 87 GLY A CA 1
ATOM 663 C C . GLY A 1 87 ? -5.149 -0.042 28.850 1.00 97.81 87 GLY A C 1
ATOM 664 O O . GLY A 1 87 ? -6.028 -0.072 29.709 1.00 97.81 87 GLY A O 1
ATOM 665 N N . ASP A 1 88 ? -5.005 1.005 28.031 1.00 98.25 88 ASP A N 1
ATOM 666 C CA . ASP A 1 88 ? -5.900 2.167 28.028 1.00 98.25 88 ASP A CA 1
ATOM 667 C C . ASP A 1 88 ? -7.065 1.952 27.048 1.00 98.25 88 ASP A C 1
ATOM 669 O O . ASP A 1 88 ? -7.081 2.443 25.913 1.00 98.25 88 ASP A O 1
ATOM 673 N N . GLU A 1 89 ? -8.067 1.200 27.513 1.00 98.31 89 GLU A N 1
ATOM 674 C CA . GLU A 1 89 ? -9.293 0.909 26.760 1.00 98.31 89 GLU A CA 1
ATOM 675 C C . GLU A 1 89 ? -10.016 2.194 26.307 1.00 98.31 89 GLU A C 1
ATOM 677 O O . GLU A 1 89 ? -10.538 2.272 25.190 1.00 98.31 89 GLU A O 1
ATOM 682 N N . GLY A 1 90 ? -10.057 3.217 27.167 1.00 98.31 90 GLY A N 1
ATOM 683 C CA . GLY A 1 90 ? -10.787 4.456 26.903 1.00 98.31 90 GLY A CA 1
ATOM 684 C C . GLY A 1 90 ? -10.214 5.205 25.705 1.00 98.31 90 GLY A C 1
ATOM 685 O O . GLY A 1 90 ? -10.947 5.549 24.772 1.00 98.31 90 GLY A O 1
ATOM 686 N N . THR A 1 91 ? -8.898 5.409 25.703 1.00 98.50 91 THR A N 1
ATOM 687 C CA . THR A 1 91 ? -8.191 6.073 24.604 1.00 98.50 91 THR A CA 1
ATOM 688 C C . THR A 1 91 ? -8.242 5.248 23.320 1.00 98.50 91 THR A C 1
ATOM 690 O O . THR A 1 91 ? -8.439 5.818 22.243 1.00 98.50 91 THR A O 1
ATOM 693 N N . ALA A 1 92 ? -8.138 3.918 23.413 1.00 98.69 92 ALA A N 1
ATOM 694 C CA . ALA A 1 92 ? -8.226 3.039 22.250 1.00 98.69 92 ALA A CA 1
ATOM 695 C C . ALA A 1 92 ? -9.570 3.188 21.517 1.00 98.69 92 ALA A C 1
ATOM 697 O O . ALA A 1 92 ? -9.591 3.499 20.322 1.00 98.69 92 ALA A O 1
ATOM 698 N N . PHE A 1 93 ? -10.697 3.076 22.231 1.00 98.62 93 PHE A N 1
ATOM 699 C CA . PHE A 1 93 ? -12.018 3.258 21.620 1.00 98.62 93 PHE A CA 1
ATOM 700 C C . PHE A 1 93 ? -12.238 4.676 21.099 1.00 98.62 93 PHE A C 1
ATOM 702 O O . PHE A 1 93 ? -12.773 4.835 20.002 1.00 98.62 93 PHE A O 1
ATOM 709 N N . ASN A 1 94 ? -11.797 5.706 21.829 1.00 98.19 94 ASN A N 1
ATOM 710 C CA . ASN A 1 94 ? -11.911 7.089 21.361 1.00 98.19 94 ASN A CA 1
ATOM 711 C C . ASN A 1 94 ? -11.224 7.277 20.001 1.00 98.19 94 ASN A C 1
ATOM 713 O O . ASN A 1 94 ? -11.793 7.900 19.106 1.00 98.19 94 ASN A O 1
ATOM 717 N N . ARG A 1 95 ? -10.033 6.696 19.814 1.00 98.25 95 ARG A N 1
ATOM 718 C CA . ARG A 1 95 ? -9.293 6.757 18.546 1.00 98.25 95 ARG A CA 1
ATOM 719 C C . ARG A 1 95 ? -9.957 5.933 17.435 1.00 98.25 95 ARG A C 1
ATOM 721 O O . ARG A 1 95 ? -10.044 6.422 16.309 1.00 98.25 95 ARG A O 1
ATOM 728 N N . LEU A 1 96 ? -10.480 4.739 17.737 1.00 97.94 96 LEU A N 1
ATOM 729 C CA . LEU A 1 96 ? -11.210 3.905 16.765 1.00 97.94 96 LEU A CA 1
ATOM 730 C C . LEU A 1 96 ? -12.479 4.602 16.261 1.00 97.94 96 LEU A C 1
ATOM 732 O O . LEU A 1 96 ? -12.660 4.751 15.053 1.00 97.94 96 LEU A O 1
ATOM 736 N N . PHE A 1 97 ? -13.324 5.104 17.165 1.00 97.44 97 PHE A N 1
ATOM 737 C CA . PHE A 1 97 ? -14.530 5.837 16.779 1.00 97.44 97 PHE A CA 1
ATOM 738 C C . PHE A 1 97 ? -14.203 7.167 16.088 1.00 97.44 97 PHE A C 1
ATOM 740 O O . PHE A 1 97 ? -14.876 7.525 15.121 1.00 97.44 97 PHE A O 1
ATOM 747 N N . ALA A 1 98 ? -13.139 7.868 16.500 1.00 96.44 98 ALA A N 1
ATOM 748 C CA . ALA A 1 98 ? -12.671 9.058 15.790 1.00 96.44 98 ALA A CA 1
ATOM 749 C C . ALA A 1 98 ? -12.240 8.737 14.351 1.00 96.44 98 ALA A C 1
ATOM 751 O O . ALA A 1 98 ? -12.552 9.509 13.444 1.00 96.44 98 ALA A O 1
ATOM 752 N N . ARG A 1 99 ? -11.578 7.592 14.107 1.00 96.31 99 ARG A N 1
ATOM 753 C CA . ARG A 1 99 ? -11.246 7.150 12.741 1.00 96.31 99 ARG A CA 1
ATOM 754 C C . ARG A 1 99 ? -12.509 6.968 11.913 1.00 96.31 99 ARG A C 1
ATOM 756 O O . ARG A 1 99 ? -12.603 7.560 10.843 1.00 96.31 99 ARG A O 1
ATOM 763 N N . VAL A 1 100 ? -13.483 6.220 12.430 1.00 95.31 100 VAL A N 1
ATOM 764 C CA . VAL A 1 100 ? -14.767 5.976 11.753 1.00 95.31 100 VAL A CA 1
ATOM 765 C C . VAL A 1 100 ? -15.478 7.291 11.402 1.00 95.31 100 VAL A C 1
ATOM 767 O O . VAL A 1 100 ? -15.968 7.455 10.288 1.00 95.31 100 VAL A O 1
ATOM 770 N N . GLN A 1 101 ? -15.489 8.262 12.318 1.00 94.31 101 GLN A N 1
ATOM 771 C CA . GLN A 1 101 ? -16.127 9.564 12.096 1.00 94.31 101 GLN A CA 1
ATOM 772 C C . GLN A 1 101 ? -15.386 10.444 11.079 1.00 94.31 101 GLN A C 1
ATOM 774 O O . GLN A 1 101 ? -16.016 11.104 10.254 1.00 94.31 101 GLN A O 1
ATOM 779 N N . LEU A 1 102 ? -14.051 10.485 11.135 1.00 94.81 102 LEU A N 1
ATOM 780 C CA . LEU A 1 102 ? -13.234 11.337 10.261 1.00 94.81 102 LEU A CA 1
ATOM 781 C C . LEU A 1 102 ? -13.032 10.752 8.856 1.00 94.81 102 LEU A C 1
ATOM 783 O O . LEU A 1 102 ? -12.687 11.506 7.932 1.00 94.81 102 LEU A O 1
ATOM 787 N N . TYR A 1 103 ? -13.233 9.439 8.715 1.00 94.25 103 TYR A N 1
ATOM 788 C CA . TYR A 1 103 ? -13.004 8.645 7.510 1.00 94.25 103 TYR A CA 1
ATOM 789 C C . TYR A 1 103 ? -14.176 7.682 7.255 1.00 94.25 103 TYR A C 1
ATOM 791 O O . TYR A 1 103 ? -14.015 6.472 7.377 1.00 94.25 103 TYR A O 1
ATOM 799 N N . PRO A 1 104 ? -15.353 8.187 6.840 1.00 89.75 104 PRO A N 1
ATOM 800 C CA . PRO A 1 104 ? -16.563 7.372 6.663 1.00 89.75 104 PRO A CA 1
ATOM 801 C C . PRO A 1 104 ? -16.499 6.374 5.491 1.00 89.75 104 PRO A C 1
ATOM 803 O O . PRO A 1 104 ? -17.453 5.638 5.274 1.00 89.75 104 PRO A O 1
ATOM 806 N N . GLN A 1 105 ? -15.402 6.365 4.726 1.00 86.75 105 GLN A N 1
ATOM 807 C CA . GLN A 1 105 ? -15.108 5.366 3.688 1.00 86.75 105 GLN A CA 1
ATOM 808 C C . GLN A 1 105 ? -14.241 4.211 4.208 1.00 86.75 105 GLN A C 1
ATOM 810 O O . GLN A 1 105 ? -13.965 3.267 3.477 1.00 86.75 105 GLN A O 1
ATOM 815 N N . TRP A 1 106 ? -13.770 4.289 5.455 1.00 91.19 106 TRP A N 1
ATOM 816 C CA . TRP A 1 106 ? -12.934 3.258 6.049 1.00 91.19 106 TRP A CA 1
ATOM 817 C C . TRP A 1 106 ? -13.777 2.248 6.834 1.00 91.19 106 TRP A C 1
ATOM 819 O O . TRP A 1 106 ? -14.565 2.616 7.705 1.00 91.19 106 TRP A O 1
ATOM 829 N N . TYR A 1 107 ? -13.538 0.968 6.562 1.00 93.06 107 TYR A N 1
ATOM 830 C CA . TYR A 1 107 ? -13.942 -0.168 7.386 1.00 93.06 107 TYR A CA 1
ATOM 831 C C . TYR A 1 107 ? -12.818 -1.214 7.389 1.00 93.06 107 TYR A C 1
ATOM 833 O O . TYR A 1 107 ? -11.813 -1.060 6.692 1.00 93.06 107 TYR A O 1
ATOM 841 N N . SER A 1 108 ? -12.953 -2.266 8.199 1.00 89.94 108 SER A N 1
ATOM 842 C CA . SER A 1 108 ? -11.980 -3.359 8.250 1.00 89.94 108 SER A CA 1
ATOM 843 C C . SER A 1 108 ? -12.684 -4.708 8.302 1.00 89.94 108 SER A C 1
ATOM 845 O O . SER A 1 108 ? -13.463 -4.968 9.217 1.00 89.94 108 SER A O 1
ATOM 847 N N . ASP A 1 109 ? -12.353 -5.580 7.349 1.00 84.44 109 ASP A N 1
ATOM 848 C CA . ASP A 1 109 ? -12.811 -6.975 7.315 1.00 84.44 109 ASP A CA 1
ATOM 849 C C . ASP A 1 109 ? -12.107 -7.862 8.348 1.00 84.44 109 ASP A C 1
ATOM 851 O O . ASP A 1 109 ? -12.564 -8.961 8.650 1.00 84.44 109 ASP A O 1
ATOM 855 N N . GLN A 1 110 ? -10.981 -7.389 8.886 1.00 88.44 110 GLN A N 1
ATOM 856 C CA . GLN A 1 110 ? -10.061 -8.189 9.692 1.00 88.44 110 GLN A CA 1
ATOM 857 C C . GLN A 1 110 ? -9.850 -7.616 11.093 1.00 88.44 110 GLN A C 1
ATOM 859 O O . GLN A 1 110 ? -8.956 -8.065 11.804 1.00 88.44 110 GLN A O 1
ATOM 864 N N . ILE A 1 111 ? -10.670 -6.649 11.525 1.00 93.44 111 ILE A N 1
ATOM 865 C CA . ILE A 1 111 ? -10.487 -5.998 12.833 1.00 93.44 111 ILE A CA 1
ATOM 866 C C . ILE A 1 111 ? -10.526 -7.004 13.995 1.00 93.44 111 ILE A C 1
ATOM 868 O O . ILE A 1 111 ? -9.772 -6.869 14.947 1.00 93.44 111 ILE A O 1
ATOM 872 N N . ASN A 1 112 ? -11.319 -8.074 13.867 1.00 91.75 112 ASN A N 1
ATOM 873 C CA . ASN A 1 112 ? -11.408 -9.156 14.853 1.00 91.75 112 ASN A CA 1
ATOM 874 C C . ASN A 1 112 ? -10.174 -10.074 14.897 1.00 91.75 112 ASN A C 1
ATOM 876 O O . ASN A 1 112 ? -10.056 -10.899 15.801 1.00 91.75 112 ASN A O 1
ATOM 880 N N . GLN A 1 113 ? -9.290 -9.993 13.904 1.00 92.12 113 GLN A N 1
ATOM 881 C CA . GLN A 1 113 ? -8.063 -10.789 13.835 1.00 92.12 113 GLN A CA 1
ATOM 882 C C . GLN A 1 113 ? -6.840 -10.009 14.326 1.00 92.12 113 GLN A C 1
ATOM 884 O O . GLN A 1 113 ? -5.778 -10.606 14.523 1.00 92.12 113 GLN A O 1
ATOM 889 N N . ASP A 1 114 ? -6.980 -8.696 14.527 1.00 94.88 114 ASP A N 1
ATOM 890 C CA . ASP A 1 114 ? -5.903 -7.843 15.001 1.00 94.88 114 ASP A CA 1
ATOM 891 C C . ASP A 1 114 ? -5.586 -8.158 16.466 1.00 94.88 114 ASP A C 1
ATOM 893 O O . ASP A 1 114 ? -6.390 -7.951 17.377 1.00 94.88 114 ASP A O 1
ATOM 897 N N . ARG A 1 115 ? -4.384 -8.692 16.691 1.00 96.25 115 ARG A N 1
ATOM 898 C CA . ARG A 1 115 ? -3.954 -9.126 18.021 1.00 96.25 115 ARG A CA 1
ATOM 899 C C . ARG A 1 115 ? -3.743 -7.960 18.975 1.00 96.25 115 ARG A C 1
ATOM 901 O O . ARG A 1 115 ? -3.867 -8.155 20.184 1.00 96.25 115 ARG A O 1
ATOM 908 N N . ASP A 1 116 ? -3.475 -6.774 18.444 1.00 97.94 116 ASP A N 1
ATOM 909 C CA . ASP A 1 116 ? -3.191 -5.591 19.245 1.00 97.94 116 ASP A CA 1
ATOM 910 C C . ASP A 1 116 ? -4.468 -5.030 19.890 1.00 97.94 116 ASP A C 1
ATOM 912 O O . ASP A 1 116 ? -4.403 -4.301 20.878 1.00 97.94 116 ASP A O 1
ATOM 916 N N . LEU A 1 117 ? -5.641 -5.430 19.383 1.00 98.06 117 LEU A N 1
ATOM 917 C CA . LEU A 1 117 ? -6.956 -5.022 19.879 1.00 98.06 117 LEU A CA 1
ATOM 918 C C . LEU A 1 117 ? -7.653 -6.094 20.733 1.00 98.06 117 LEU A C 1
ATOM 920 O O . LEU A 1 117 ? -8.740 -5.835 21.246 1.00 98.06 117 LEU A O 1
ATOM 924 N N . LEU A 1 118 ? -7.037 -7.265 20.952 1.00 97.44 118 LEU A N 1
ATOM 925 C CA . LEU A 1 118 ? -7.656 -8.387 21.680 1.00 97.44 118 LEU A CA 1
ATOM 926 C C . LEU A 1 118 ? -8.176 -8.005 23.070 1.00 97.44 118 LEU A C 1
ATOM 928 O O . LEU A 1 118 ? -9.205 -8.526 23.501 1.00 97.44 118 LEU A O 1
ATOM 932 N N . SER A 1 119 ? -7.485 -7.098 23.769 1.00 97.62 119 SER A N 1
ATOM 933 C CA . SER A 1 119 ? -7.893 -6.616 25.095 1.00 97.62 119 SER A CA 1
ATOM 934 C C . SER A 1 119 ? -9.246 -5.899 25.080 1.00 97.62 119 SER A C 1
ATOM 936 O O . SER A 1 119 ? -9.918 -5.859 26.106 1.00 97.62 119 SER A O 1
ATOM 938 N N . LEU A 1 120 ? -9.671 -5.381 23.925 1.00 98.31 120 LEU A N 1
ATOM 939 C CA . LEU A 1 120 ? -10.916 -4.637 23.762 1.00 98.31 120 LEU A CA 1
ATOM 940 C C . LEU A 1 120 ? -12.128 -5.541 23.506 1.00 98.31 120 LEU A C 1
ATOM 942 O O . LEU A 1 120 ? -13.253 -5.105 23.733 1.00 98.31 120 LEU A O 1
ATOM 946 N N . HIS A 1 121 ? -11.928 -6.784 23.048 1.00 97.38 121 HIS A N 1
ATOM 947 C CA . HIS A 1 121 ? -13.003 -7.646 22.527 1.00 97.38 121 HIS A CA 1
ATOM 948 C C . HIS A 1 121 ? -14.076 -8.013 23.565 1.00 97.38 121 HIS A C 1
ATOM 950 O O . HIS A 1 121 ? -15.178 -8.417 23.201 1.00 97.38 121 HIS A O 1
ATOM 956 N N . THR A 1 122 ? -13.765 -7.902 24.857 1.00 95.81 122 THR A N 1
ATOM 957 C CA . THR A 1 122 ? -14.704 -8.182 25.954 1.00 95.81 122 THR A CA 1
ATOM 958 C C . THR A 1 122 ? -15.541 -6.965 26.357 1.00 95.81 122 THR A C 1
ATOM 960 O O . THR A 1 122 ? -16.490 -7.108 27.128 1.00 95.81 122 THR A O 1
ATOM 963 N N . SER A 1 123 ? -15.214 -5.770 25.853 1.00 97.88 123 SER A N 1
ATOM 964 C CA . SER A 1 123 ? -15.938 -4.533 26.148 1.00 97.88 123 SER A CA 1
ATOM 965 C C . SER A 1 123 ? -17.211 -4.433 25.297 1.00 97.88 123 SER A C 1
ATOM 967 O O . SER A 1 123 ? -17.144 -4.638 24.086 1.00 97.88 123 SER A O 1
ATOM 969 N N . PRO A 1 124 ? -18.366 -4.011 25.847 1.00 97.81 124 PRO A N 1
ATOM 970 C CA . PRO A 1 124 ? -19.574 -3.757 25.051 1.00 97.81 124 PRO A CA 1
ATOM 971 C C . PRO A 1 124 ? -19.375 -2.718 23.934 1.00 97.81 124 PRO A C 1
ATOM 973 O O . PRO A 1 124 ? -20.084 -2.720 22.932 1.00 97.81 124 PRO A O 1
ATOM 976 N N . LYS A 1 125 ? -18.387 -1.821 24.075 1.00 98.19 125 LYS A N 1
ATOM 977 C CA . LYS A 1 125 ? -18.024 -0.858 23.023 1.00 98.19 125 LYS A CA 1
ATOM 978 C C . LYS A 1 125 ? -17.446 -1.535 21.779 1.00 98.19 125 LYS A C 1
ATOM 980 O O . LYS A 1 125 ? -17.527 -0.954 20.699 1.00 98.19 125 LYS A O 1
ATOM 985 N N . TRP A 1 126 ? -16.875 -2.731 21.923 1.00 98.06 126 TRP A N 1
ATOM 986 C CA . TRP A 1 126 ? -16.375 -3.522 20.805 1.00 98.06 126 TRP A CA 1
ATOM 987 C C . TRP A 1 126 ? -17.506 -3.962 19.887 1.00 98.06 126 TRP A C 1
ATOM 989 O O . TRP A 1 126 ? -17.431 -3.734 18.686 1.00 98.06 126 TRP A O 1
ATOM 999 N N . GLU A 1 127 ? -18.587 -4.496 20.458 1.00 96.88 127 GLU A N 1
ATOM 1000 C CA . GLU A 1 127 ? -19.780 -4.892 19.702 1.00 96.88 127 GLU A CA 1
ATOM 1001 C C . GLU A 1 127 ? -20.351 -3.700 18.920 1.00 96.88 127 GLU A C 1
ATOM 1003 O O . GLU A 1 127 ? -20.541 -3.786 17.710 1.00 96.88 127 GLU A O 1
ATOM 1008 N N . ILE A 1 128 ? -20.473 -2.536 19.572 1.00 97.50 128 ILE A N 1
ATOM 1009 C CA . ILE A 1 128 ? -20.914 -1.291 18.921 1.00 97.50 128 ILE A CA 1
ATOM 1010 C C . ILE A 1 128 ? -19.988 -0.900 17.758 1.00 97.50 128 ILE A C 1
ATOM 1012 O O . ILE A 1 128 ? -20.463 -0.474 16.702 1.00 97.50 128 ILE A O 1
ATOM 1016 N N . LEU A 1 129 ? -18.668 -1.011 17.935 1.00 97.19 129 LEU A N 1
ATOM 1017 C CA . LEU A 1 129 ? -17.702 -0.712 16.879 1.00 97.19 129 LEU A CA 1
ATOM 1018 C C . LEU A 1 129 ? -17.853 -1.684 15.703 1.00 97.19 129 LEU A C 1
ATOM 1020 O O . LEU A 1 129 ? -17.935 -1.232 14.562 1.00 97.19 129 LEU A O 1
ATOM 1024 N N . CYS A 1 130 ? -17.921 -2.990 15.966 1.00 96.31 130 CYS A N 1
ATOM 1025 C CA . CYS A 1 130 ? -18.099 -4.017 14.941 1.00 96.31 130 CYS A CA 1
ATOM 1026 C C . CYS A 1 130 ? -19.392 -3.811 14.147 1.00 96.31 130 CYS A C 1
ATOM 1028 O O . CYS A 1 130 ? -19.344 -3.797 12.917 1.00 96.31 130 CYS A O 1
ATOM 1030 N N . ASP A 1 131 ? -20.514 -3.560 14.823 1.00 95.88 131 ASP A N 1
ATOM 1031 C CA . ASP A 1 131 ? -21.798 -3.273 14.177 1.00 95.88 131 ASP A CA 1
ATOM 1032 C C . ASP A 1 131 ? -21.725 -2.012 13.311 1.00 95.88 131 ASP A C 1
ATOM 1034 O O . ASP A 1 131 ? -22.228 -1.982 12.185 1.00 95.88 131 ASP A O 1
ATOM 1038 N N . THR A 1 132 ? -21.040 -0.975 13.803 1.00 95.75 132 THR A N 1
ATOM 1039 C CA . THR A 1 132 ? -20.830 0.269 13.052 1.00 95.75 132 THR A CA 1
ATOM 1040 C C . THR A 1 132 ? -20.027 0.014 11.775 1.00 95.75 132 THR A C 1
ATOM 1042 O O . THR A 1 132 ? -20.411 0.479 10.700 1.00 95.75 132 THR A O 1
ATOM 1045 N N . LEU A 1 133 ? -18.931 -0.743 11.865 1.00 96.12 133 LEU A N 1
ATOM 1046 C CA . LEU A 1 133 ? -18.091 -1.082 10.715 1.00 96.12 133 LEU A CA 1
ATOM 1047 C C . LEU A 1 133 ? -18.832 -1.979 9.715 1.00 96.12 133 LEU A C 1
ATOM 1049 O O . LEU A 1 133 ? -18.724 -1.760 8.510 1.00 96.12 133 LEU A O 1
ATOM 1053 N N . GLN A 1 134 ? -19.633 -2.932 10.194 1.00 95.31 134 GLN A N 1
ATOM 1054 C CA . GLN A 1 134 ? -20.444 -3.805 9.345 1.00 95.31 134 GLN A CA 1
ATOM 1055 C C . GLN A 1 134 ? -21.537 -3.024 8.602 1.00 95.31 134 GLN A C 1
ATOM 1057 O O . GLN A 1 134 ? -21.766 -3.249 7.408 1.00 95.31 134 GLN A O 1
ATOM 1062 N N . ALA A 1 135 ? -22.200 -2.081 9.275 1.00 95.00 135 ALA A N 1
ATOM 1063 C CA . ALA A 1 135 ? -23.181 -1.204 8.647 1.00 95.00 135 ALA A CA 1
ATOM 1064 C C . ALA A 1 135 ? -22.531 -0.301 7.585 1.00 95.00 135 ALA A C 1
ATOM 1066 O O . ALA A 1 135 ? -23.077 -0.152 6.490 1.00 95.00 135 ALA A O 1
ATOM 1067 N N . LEU A 1 136 ? -21.345 0.249 7.874 1.00 94.94 136 LEU A N 1
ATOM 1068 C CA . LEU A 1 136 ? -20.573 1.040 6.912 1.00 94.94 136 LEU A CA 1
ATOM 1069 C C . LEU A 1 136 ? -20.164 0.221 5.695 1.00 94.94 136 LEU A C 1
ATOM 1071 O O . LEU A 1 136 ? -20.429 0.656 4.577 1.00 94.94 136 LEU A O 1
ATOM 1075 N N . LYS A 1 137 ? -19.603 -0.975 5.897 1.00 94.62 137 LYS A N 1
ATOM 1076 C CA . LYS A 1 137 ? -19.270 -1.900 4.809 1.00 94.62 137 LYS A CA 1
ATOM 1077 C C . LYS A 1 137 ? -20.485 -2.159 3.924 1.00 94.62 137 LYS A C 1
ATOM 1079 O O . LYS A 1 137 ? -20.434 -1.931 2.723 1.00 94.62 137 LYS A O 1
ATOM 1084 N N . THR A 1 138 ? -21.604 -2.553 4.529 1.00 94.69 138 THR A N 1
ATOM 1085 C CA . THR A 1 138 ? -22.851 -2.837 3.800 1.00 94.69 138 THR A CA 1
ATOM 1086 C C . THR A 1 138 ? -23.307 -1.631 2.979 1.00 94.69 138 THR A C 1
ATOM 1088 O O . THR A 1 138 ? -23.771 -1.775 1.851 1.00 94.69 138 THR A O 1
ATOM 1091 N N . PHE A 1 139 ? -23.170 -0.422 3.527 1.00 94.31 139 PHE A N 1
ATOM 1092 C CA . PHE A 1 139 ? -23.522 0.802 2.822 1.00 94.31 139 PHE A CA 1
ATOM 1093 C C . PHE A 1 139 ? -22.560 1.119 1.671 1.00 94.31 139 PHE A C 1
ATOM 1095 O O . PHE A 1 139 ? -23.036 1.488 0.598 1.00 94.31 139 PHE A O 1
ATOM 1102 N N . ILE A 1 140 ? -21.246 1.016 1.887 1.00 93.19 140 ILE A N 1
ATOM 1103 C CA . ILE A 1 140 ? -20.203 1.326 0.896 1.00 93.19 140 ILE A CA 1
ATOM 1104 C C . ILE A 1 140 ? -20.272 0.336 -0.266 1.00 93.19 140 ILE A C 1
ATOM 1106 O O . ILE A 1 140 ? -20.341 0.748 -1.420 1.00 93.19 140 ILE A O 1
ATOM 1110 N N . GLU A 1 141 ? -20.348 -0.957 0.041 1.00 94.94 141 GLU A N 1
ATOM 1111 C CA . GLU A 1 141 ? -20.293 -2.026 -0.954 1.00 94.94 141 GLU A CA 1
ATOM 1112 C C . GLU A 1 141 ? -21.646 -2.307 -1.635 1.00 94.94 141 GLU A C 1
ATOM 1114 O O . GLU A 1 141 ? -21.727 -3.169 -2.499 1.00 94.94 141 GLU A O 1
ATOM 1119 N N . ARG A 1 142 ? -22.728 -1.582 -1.304 1.00 94.75 142 ARG A N 1
ATOM 1120 C CA . ARG A 1 142 ? -24.101 -1.888 -1.776 1.00 94.75 142 ARG A CA 1
ATOM 1121 C C . ARG A 1 142 ? -24.276 -1.990 -3.296 1.00 94.75 142 ARG A C 1
ATOM 1123 O O . ARG A 1 142 ? -25.253 -2.572 -3.757 1.00 94.75 142 ARG A O 1
ATOM 1130 N N . ASN A 1 143 ? -23.394 -1.337 -4.048 1.00 93.75 143 ASN A N 1
ATOM 1131 C CA . ASN A 1 143 ? -23.424 -1.269 -5.508 1.00 93.75 143 ASN A CA 1
ATOM 1132 C C . ASN A 1 143 ? -22.228 -1.990 -6.143 1.00 93.75 143 ASN A C 1
ATOM 1134 O O . ASN A 1 143 ? -22.024 -1.862 -7.349 1.00 93.75 143 ASN A O 1
ATOM 1138 N N . TYR A 1 144 ? -21.420 -2.691 -5.348 1.00 96.81 144 TYR A N 1
ATOM 1139 C CA . TYR A 1 144 ? -20.252 -3.381 -5.864 1.00 96.81 144 TYR A CA 1
ATOM 1140 C C . TYR A 1 144 ? -20.658 -4.579 -6.715 1.00 96.81 144 TYR A C 1
ATOM 1142 O O . TYR A 1 144 ? -21.635 -5.278 -6.431 1.00 96.81 144 TYR A O 1
ATOM 1150 N N . ASP A 1 145 ? -19.851 -4.854 -7.735 1.00 97.62 145 ASP A N 1
ATOM 1151 C CA . ASP A 1 145 ? -19.820 -6.181 -8.333 1.00 97.62 145 ASP A CA 1
ATOM 1152 C C . ASP A 1 145 ? -19.011 -7.082 -7.398 1.00 97.62 145 ASP A C 1
ATOM 1154 O O . ASP A 1 145 ? -17.787 -7.186 -7.494 1.00 97.62 145 ASP A O 1
ATOM 1158 N N . HIS A 1 146 ? -19.706 -7.704 -6.444 1.00 95.94 146 HIS A N 1
ATOM 1159 C CA . HIS A 1 146 ? -19.072 -8.570 -5.454 1.00 95.94 146 HIS A CA 1
ATOM 1160 C C . HIS A 1 146 ? -18.336 -9.753 -6.093 1.00 95.94 146 HIS A C 1
ATOM 1162 O O . HIS A 1 146 ? -17.292 -10.147 -5.591 1.00 95.94 146 HIS A O 1
ATOM 1168 N N . ALA A 1 147 ? -18.817 -10.284 -7.223 1.00 97.00 147 ALA A N 1
ATOM 1169 C CA . ALA A 1 147 ? -18.144 -11.393 -7.892 1.00 97.00 147 ALA A CA 1
ATOM 1170 C C . ALA A 1 147 ? -16.805 -10.947 -8.496 1.00 97.00 147 ALA A C 1
ATOM 1172 O O . ALA A 1 147 ? -15.794 -11.636 -8.340 1.00 97.00 147 ALA A O 1
ATOM 1173 N N . LEU A 1 148 ? -16.775 -9.782 -9.152 1.00 97.88 148 LEU A N 1
ATOM 1174 C CA . LEU A 1 148 ? -15.533 -9.217 -9.678 1.00 97.88 148 LEU A CA 1
ATOM 1175 C C . LEU A 1 148 ? -14.582 -8.793 -8.552 1.00 97.88 148 LEU A C 1
ATOM 1177 O O . LEU A 1 148 ? -13.382 -9.055 -8.640 1.00 97.88 148 LEU A O 1
ATOM 1181 N N . LYS A 1 149 ? -15.109 -8.187 -7.484 1.00 97.19 149 LYS A N 1
ATOM 1182 C CA . LYS A 1 149 ? -14.333 -7.836 -6.291 1.00 97.19 149 LYS A CA 1
ATOM 1183 C C . LYS A 1 149 ? -13.673 -9.070 -5.671 1.00 97.19 149 LYS A C 1
ATOM 1185 O O . LYS A 1 149 ? -12.458 -9.076 -5.502 1.00 97.19 149 LYS A O 1
ATOM 1190 N N . ASP A 1 150 ? -14.438 -10.127 -5.400 1.00 96.56 150 ASP A N 1
ATOM 1191 C CA . ASP A 1 150 ? -13.923 -11.361 -4.794 1.00 96.56 150 ASP A CA 1
ATOM 1192 C C . ASP A 1 150 ? -12.874 -12.035 -5.693 1.00 96.56 150 ASP A C 1
ATOM 1194 O O . ASP A 1 150 ? -11.872 -12.575 -5.212 1.00 96.56 150 ASP A O 1
ATOM 1198 N N . ARG A 1 151 ? -13.059 -11.965 -7.020 1.00 97.75 151 ARG A N 1
ATOM 1199 C CA . ARG A 1 151 ? -12.066 -12.438 -7.994 1.00 97.75 151 ARG A CA 1
ATOM 1200 C C . ARG A 1 151 ? -10.759 -11.645 -7.886 1.00 97.75 151 ARG A C 1
ATOM 1202 O O . ARG A 1 151 ? -9.693 -12.256 -7.839 1.00 97.75 151 ARG A O 1
ATOM 1209 N N . LEU A 1 152 ? -10.825 -10.315 -7.803 1.00 98.38 152 LEU A N 1
ATOM 1210 C CA . LEU A 1 152 ? -9.654 -9.447 -7.631 1.00 98.38 152 LEU A CA 1
ATOM 1211 C C . LEU A 1 152 ? -8.956 -9.658 -6.278 1.00 98.38 152 LEU A C 1
ATOM 1213 O O . LEU A 1 152 ? -7.731 -9.769 -6.240 1.00 98.38 152 LEU A O 1
ATOM 1217 N N . ASP A 1 153 ? -9.712 -9.814 -5.191 1.00 96.88 153 ASP A N 1
ATOM 1218 C CA . ASP A 1 153 ? -9.163 -10.134 -3.866 1.00 96.88 153 ASP A CA 1
ATOM 1219 C C . ASP A 1 153 ? -8.440 -11.493 -3.872 1.00 96.88 153 ASP A C 1
ATOM 1221 O O . ASP A 1 153 ? -7.354 -11.647 -3.304 1.00 96.88 153 ASP A O 1
ATOM 1225 N N . SER A 1 154 ? -8.993 -12.485 -4.579 1.00 97.94 154 SER A N 1
ATOM 1226 C CA . SER A 1 154 ? -8.344 -13.784 -4.777 1.00 97.94 154 SER A CA 1
ATOM 1227 C C . SER A 1 154 ? -7.054 -13.678 -5.598 1.00 97.94 154 SER A C 1
ATOM 1229 O O . SER A 1 154 ? -6.075 -14.368 -5.301 1.00 97.94 154 SER A O 1
ATOM 1231 N N . ILE A 1 155 ? -7.029 -12.824 -6.626 1.00 98.50 155 ILE A N 1
ATOM 1232 C CA . ILE A 1 155 ? -5.824 -12.547 -7.422 1.00 98.50 155 ILE A CA 1
ATOM 1233 C C . ILE A 1 155 ? -4.742 -11.919 -6.537 1.00 98.50 155 ILE A C 1
ATOM 1235 O O . ILE A 1 155 ? -3.629 -12.447 -6.502 1.00 98.50 155 ILE A O 1
ATOM 1239 N N . HIS A 1 156 ? -5.077 -10.877 -5.767 1.00 97.69 156 HIS A N 1
ATOM 1240 C CA . HIS A 1 156 ? -4.166 -10.250 -4.802 1.00 97.69 156 HIS A CA 1
ATOM 1241 C C . HIS A 1 156 ? -3.565 -11.289 -3.850 1.00 97.69 156 HIS A C 1
ATOM 1243 O O . HIS A 1 156 ? -2.347 -11.402 -3.713 1.00 97.69 156 HIS A O 1
ATOM 1249 N N . TYR A 1 157 ? -4.414 -12.115 -3.231 1.00 96.75 157 TYR A N 1
ATOM 1250 C CA . TYR A 1 157 ? -3.960 -13.137 -2.292 1.00 96.75 157 TYR A CA 1
ATOM 1251 C C . TYR A 1 157 ? -2.999 -14.144 -2.944 1.00 96.75 157 TYR A C 1
ATOM 1253 O O . TYR A 1 157 ? -1.965 -14.488 -2.360 1.00 96.75 157 TYR A O 1
ATOM 1261 N N . ARG A 1 158 ? -3.317 -14.611 -4.158 1.00 97.19 158 ARG A N 1
ATOM 1262 C CA . ARG A 1 158 ? -2.480 -15.558 -4.912 1.00 97.19 158 ARG A CA 1
ATOM 1263 C C . ARG A 1 158 ? -1.168 -14.945 -5.398 1.00 97.19 158 ARG A C 1
ATOM 1265 O O . ARG A 1 158 ? -0.202 -15.697 -5.525 1.00 97.19 158 ARG A O 1
ATOM 1272 N N . ASP A 1 159 ? -1.129 -13.634 -5.645 1.00 97.62 159 ASP A N 1
ATOM 1273 C CA . ASP A 1 159 ? 0.097 -12.898 -5.987 1.00 97.62 159 ASP A CA 1
ATOM 1274 C C . ASP A 1 159 ? 0.991 -12.697 -4.752 1.00 97.62 159 ASP A C 1
ATOM 1276 O O . ASP A 1 159 ? 2.166 -13.071 -4.753 1.00 97.62 159 ASP A O 1
ATOM 1280 N N . GLN A 1 160 ? 0.429 -12.184 -3.652 1.00 96.44 160 GLN A N 1
ATOM 1281 C CA . GLN A 1 160 ? 1.223 -11.775 -2.490 1.00 96.44 160 GLN A CA 1
ATOM 1282 C C . GLN A 1 160 ? 1.682 -12.942 -1.610 1.00 96.44 160 GLN A C 1
ATOM 1284 O O . GLN A 1 160 ? 2.786 -12.915 -1.060 1.00 96.44 160 GLN A O 1
ATOM 1289 N N . THR A 1 161 ? 0.879 -13.998 -1.465 1.00 95.88 161 THR A N 1
ATOM 1290 C CA . THR A 1 161 ? 1.218 -15.146 -0.600 1.00 95.88 161 THR A CA 1
ATOM 1291 C C . THR A 1 161 ? 2.557 -15.816 -0.958 1.00 95.88 161 THR A C 1
ATOM 1293 O O . THR A 1 161 ? 3.416 -15.928 -0.073 1.00 95.88 161 THR A O 1
ATOM 1296 N N . PRO A 1 162 ? 2.811 -16.242 -2.214 1.00 96.00 162 PRO A N 1
ATOM 1297 C CA . PRO A 1 162 ? 4.086 -16.863 -2.571 1.00 96.00 162 PRO A CA 1
ATOM 1298 C C . PRO A 1 162 ? 5.261 -15.876 -2.498 1.00 96.00 162 PRO A C 1
ATOM 1300 O O . PRO A 1 162 ? 6.361 -16.282 -2.118 1.00 96.00 162 PRO A O 1
ATOM 1303 N N . ARG A 1 163 ? 5.045 -14.579 -2.775 1.00 96.06 163 ARG A N 1
ATOM 1304 C CA . ARG A 1 163 ? 6.064 -13.525 -2.607 1.00 96.06 163 ARG A CA 1
ATOM 1305 C C . ARG A 1 163 ? 6.504 -13.397 -1.154 1.00 96.06 163 ARG A C 1
ATOM 1307 O O . ARG A 1 163 ? 7.704 -13.398 -0.873 1.00 96.06 163 ARG A O 1
ATOM 1314 N N . HIS A 1 164 ? 5.557 -13.355 -0.218 1.00 94.62 164 HIS A N 1
ATOM 1315 C CA . HIS A 1 164 ? 5.863 -13.337 1.211 1.00 94.62 164 HIS A CA 1
ATOM 1316 C C . HIS A 1 164 ? 6.635 -14.586 1.646 1.00 94.62 164 HIS A C 1
ATOM 1318 O O . HIS A 1 164 ? 7.639 -14.466 2.350 1.00 94.62 164 HIS A O 1
ATOM 1324 N N . ALA A 1 165 ? 6.224 -15.773 1.189 1.00 94.19 165 ALA A N 1
ATOM 1325 C CA . ALA A 1 165 ? 6.927 -17.019 1.491 1.00 94.19 165 ALA A CA 1
ATOM 1326 C C . ALA A 1 165 ? 8.360 -17.035 0.925 1.00 94.19 165 ALA A C 1
ATOM 1328 O O . ALA A 1 165 ? 9.291 -17.465 1.608 1.00 94.19 165 ALA A O 1
ATOM 1329 N N . TYR A 1 166 ? 8.554 -16.526 -0.294 1.00 95.62 166 TYR A N 1
ATOM 1330 C CA . TYR A 1 166 ? 9.866 -16.383 -0.924 1.00 95.62 166 TYR A CA 1
ATOM 1331 C C . TYR A 1 166 ? 10.780 -15.430 -0.139 1.00 95.62 166 TYR A C 1
ATOM 1333 O O . TYR A 1 166 ? 11.900 -15.801 0.220 1.00 95.62 166 TYR A O 1
ATOM 1341 N N . LEU A 1 167 ? 10.294 -14.231 0.199 1.00 93.56 167 LEU A N 1
ATOM 1342 C CA . LEU A 1 167 ? 11.053 -13.252 0.983 1.00 93.56 167 LEU A CA 1
ATOM 1343 C C . LEU A 1 167 ? 11.377 -13.767 2.393 1.00 93.56 167 LEU A C 1
ATOM 1345 O O . LEU A 1 167 ? 12.476 -13.538 2.899 1.00 93.56 167 LEU A O 1
ATOM 1349 N N . ALA A 1 168 ? 10.449 -14.488 3.027 1.00 93.94 168 ALA A N 1
ATOM 1350 C CA . ALA A 1 168 ? 10.682 -15.115 4.323 1.00 93.94 168 ALA A CA 1
ATOM 1351 C C . ALA A 1 168 ? 11.779 -16.188 4.246 1.00 93.94 168 ALA A C 1
ATOM 1353 O O . ALA A 1 168 ? 12.656 -16.220 5.112 1.00 93.94 168 ALA A O 1
ATOM 1354 N N . ALA A 1 169 ? 11.778 -17.027 3.204 1.00 94.50 169 ALA A N 1
ATOM 1355 C CA . ALA A 1 169 ? 12.817 -18.034 2.991 1.00 94.50 169 ALA A CA 1
ATOM 1356 C C . ALA A 1 169 ? 14.199 -17.391 2.785 1.00 94.50 169 ALA A C 1
ATOM 1358 O O . ALA A 1 169 ? 15.156 -17.798 3.441 1.00 94.50 169 ALA A O 1
ATOM 1359 N N . LEU A 1 170 ? 14.290 -16.335 1.964 1.00 92.88 170 LEU A N 1
ATOM 1360 C CA . LEU A 1 170 ? 15.535 -15.583 1.756 1.00 92.88 170 LEU A CA 1
ATOM 1361 C C . LEU A 1 170 ? 16.118 -15.020 3.058 1.00 92.88 170 LEU A C 1
ATOM 1363 O O . LEU A 1 170 ? 17.332 -15.004 3.230 1.00 92.88 170 LEU A O 1
ATOM 1367 N N . ARG A 1 171 ? 15.264 -14.545 3.970 1.00 91.12 171 ARG A N 1
ATOM 1368 C CA . ARG A 1 171 ? 15.703 -13.943 5.238 1.00 91.12 171 ARG A CA 1
ATOM 1369 C C . ARG A 1 171 ? 16.067 -14.975 6.300 1.00 91.12 171 ARG A C 1
ATOM 1371 O O . ARG A 1 171 ? 17.004 -14.756 7.058 1.00 91.12 171 ARG A O 1
ATOM 1378 N N . SER A 1 172 ? 15.301 -16.058 6.396 1.00 93.31 172 SER A N 1
ATOM 1379 C CA . SER A 1 172 ? 15.414 -17.016 7.505 1.00 93.31 172 SER A CA 1
ATOM 1380 C C . SER A 1 172 ? 16.388 -18.159 7.229 1.00 93.31 172 SER A C 1
ATOM 1382 O O . SER A 1 172 ? 17.069 -18.612 8.146 1.00 93.31 172 SER A O 1
ATOM 1384 N N . VAL A 1 173 ? 16.468 -18.623 5.981 1.00 94.69 173 VAL A N 1
ATOM 1385 C CA . VAL A 1 173 ? 17.275 -19.784 5.579 1.00 94.69 173 VAL A CA 1
ATOM 1386 C C . VAL A 1 173 ? 17.962 -19.551 4.221 1.00 94.69 173 VAL A C 1
ATOM 1388 O O . VAL A 1 173 ? 17.789 -20.348 3.297 1.00 94.69 173 VAL A O 1
ATOM 1391 N N . PRO A 1 174 ? 18.771 -18.481 4.066 1.00 93.06 174 PRO A N 1
ATOM 1392 C CA . PRO A 1 174 ? 19.388 -18.102 2.785 1.00 93.06 174 PRO A CA 1
ATOM 1393 C C . PRO A 1 174 ? 20.253 -19.201 2.140 1.00 93.06 174 PRO A C 1
ATOM 1395 O O . PRO A 1 174 ? 20.422 -19.236 0.923 1.00 93.06 174 PRO A O 1
ATOM 1398 N N . GLN A 1 175 ? 20.803 -20.109 2.944 1.00 96.44 175 GLN A N 1
ATOM 1399 C CA . GLN A 1 175 ? 21.617 -21.242 2.507 1.00 96.44 175 GLN A CA 1
ATOM 1400 C C . GLN A 1 175 ? 20.804 -22.389 1.883 1.00 96.44 175 GLN A C 1
ATOM 1402 O O . GLN A 1 175 ? 21.366 -23.202 1.146 1.00 96.44 175 GLN A O 1
ATOM 1407 N N . ASP A 1 176 ? 19.495 -22.473 2.149 1.00 96.81 176 ASP A N 1
ATOM 1408 C CA . ASP A 1 176 ? 18.623 -23.501 1.572 1.00 96.81 176 ASP A CA 1
ATOM 1409 C C . ASP A 1 176 ? 18.186 -23.103 0.156 1.00 96.81 176 ASP A C 1
ATOM 1411 O O . ASP A 1 176 ? 17.068 -22.655 -0.118 1.00 96.81 176 ASP A O 1
ATOM 1415 N N . THR A 1 177 ? 19.120 -23.265 -0.780 1.00 95.69 177 THR A N 1
ATOM 1416 C CA . THR A 1 177 ? 18.897 -22.901 -2.182 1.00 95.69 177 THR A CA 1
ATOM 1417 C C . THR A 1 177 ? 17.787 -23.721 -2.848 1.00 95.69 177 THR A C 1
ATOM 1419 O O . THR A 1 177 ? 17.195 -23.244 -3.817 1.00 95.69 177 THR A O 1
ATOM 1422 N N . LEU A 1 178 ? 17.473 -24.925 -2.349 1.00 97.12 178 LEU A N 1
ATOM 1423 C CA . LEU A 1 178 ? 16.394 -25.754 -2.888 1.00 97.12 178 LEU A CA 1
ATOM 1424 C C . LEU A 1 178 ? 15.028 -25.192 -2.489 1.00 97.12 178 LEU A C 1
ATOM 1426 O O . LEU A 1 178 ? 14.158 -25.044 -3.353 1.00 97.12 178 LEU A O 1
ATOM 1430 N N . LEU A 1 179 ? 14.846 -24.826 -1.218 1.00 95.31 179 LEU A N 1
ATOM 1431 C CA . LEU A 1 179 ? 13.621 -24.178 -0.754 1.00 95.31 179 LEU A CA 1
ATOM 1432 C C . LEU A 1 179 ? 13.391 -22.850 -1.482 1.00 95.31 179 LEU A C 1
ATOM 1434 O O . LEU A 1 179 ? 12.299 -22.624 -2.002 1.00 95.31 179 LEU A O 1
ATOM 1438 N N . ILE A 1 180 ? 14.418 -22.000 -1.582 1.00 96.44 180 ILE A N 1
ATOM 1439 C CA . ILE A 1 180 ? 14.324 -20.697 -2.263 1.00 96.44 180 ILE A CA 1
ATOM 1440 C C . ILE A 1 180 ? 13.904 -20.874 -3.727 1.00 96.44 180 ILE A C 1
ATOM 1442 O O . ILE A 1 180 ? 12.980 -20.202 -4.189 1.00 96.44 180 ILE A O 1
ATOM 1446 N N . LYS A 1 181 ? 14.531 -21.811 -4.453 1.00 96.56 181 LYS A N 1
ATOM 1447 C CA . LYS A 1 181 ? 14.153 -22.130 -5.841 1.00 96.56 181 LYS A CA 1
ATOM 1448 C C . LYS A 1 181 ? 12.725 -22.660 -5.936 1.00 96.56 181 LYS A C 1
ATOM 1450 O O . LYS A 1 181 ? 12.001 -22.272 -6.845 1.00 96.56 181 LYS A O 1
ATOM 1455 N N . THR A 1 182 ? 12.303 -23.501 -4.993 1.00 97.00 182 THR A N 1
ATOM 1456 C CA . THR A 1 182 ? 10.933 -24.034 -4.952 1.00 97.00 182 THR A CA 1
ATOM 1457 C C . THR A 1 182 ? 9.909 -22.910 -4.781 1.00 97.00 182 THR A C 1
ATOM 1459 O O . THR A 1 182 ? 8.934 -22.859 -5.528 1.00 97.00 182 THR A O 1
ATOM 1462 N N . ARG A 1 183 ? 10.157 -21.959 -3.869 1.00 96.69 183 ARG A N 1
ATOM 1463 C CA . ARG A 1 183 ? 9.290 -20.782 -3.675 1.00 96.69 183 ARG A CA 1
ATOM 1464 C C . ARG A 1 183 ? 9.265 -19.858 -4.887 1.00 96.69 183 ARG A C 1
ATOM 1466 O O . ARG A 1 183 ? 8.210 -19.338 -5.228 1.00 96.69 183 ARG A O 1
ATOM 1473 N N . LEU A 1 184 ? 10.398 -19.694 -5.568 1.00 95.69 184 LEU A N 1
ATOM 1474 C CA . LEU A 1 184 ? 10.461 -18.926 -6.811 1.00 95.69 184 LEU A CA 1
ATOM 1475 C C . LEU A 1 184 ? 9.606 -19.560 -7.921 1.00 95.69 184 LEU A C 1
ATOM 1477 O O . LEU A 1 184 ? 8.867 -18.847 -8.592 1.00 95.69 184 LEU A O 1
ATOM 1481 N N . VAL A 1 185 ? 9.664 -20.884 -8.092 1.00 96.81 185 VAL A N 1
ATOM 1482 C CA . VAL A 1 185 ? 8.845 -21.601 -9.089 1.00 96.81 185 VAL A CA 1
ATOM 1483 C C . VAL A 1 185 ? 7.353 -21.522 -8.753 1.00 96.81 185 VAL A C 1
ATOM 1485 O O . VAL A 1 185 ? 6.532 -21.326 -9.646 1.00 96.81 185 VAL A O 1
ATOM 1488 N N . GLU A 1 186 ? 6.990 -21.644 -7.474 1.00 95.94 186 GLU A N 1
ATOM 1489 C CA . GLU A 1 186 ? 5.611 -21.460 -7.001 1.00 95.94 186 GLU A CA 1
ATOM 1490 C C . GLU A 1 186 ? 5.085 -20.054 -7.332 1.00 95.94 186 GLU A C 1
ATOM 1492 O O . GLU A 1 186 ? 4.003 -19.917 -7.899 1.00 95.94 186 GLU A O 1
ATOM 1497 N N . MET A 1 187 ? 5.888 -19.023 -7.056 1.00 96.81 187 MET A N 1
ATOM 1498 C CA . MET A 1 187 ? 5.572 -17.634 -7.388 1.00 96.81 187 MET A CA 1
ATOM 1499 C C . MET A 1 187 ? 5.378 -17.442 -8.897 1.00 96.81 187 MET A C 1
ATOM 1501 O O . MET A 1 187 ? 4.332 -16.966 -9.315 1.00 96.81 187 MET A O 1
ATOM 1505 N N . GLN A 1 188 ? 6.317 -17.908 -9.726 1.00 96.25 188 GLN A N 1
ATOM 1506 C CA . GLN A 1 188 ? 6.219 -17.804 -11.190 1.00 96.25 188 GLN A CA 1
ATOM 1507 C C . GLN A 1 188 ? 4.988 -18.522 -11.758 1.00 96.25 188 GLN A C 1
ATOM 1509 O O . GLN A 1 188 ? 4.363 -18.048 -12.709 1.00 96.25 188 GLN A O 1
ATOM 1514 N N . ARG A 1 189 ? 4.615 -19.670 -11.179 1.00 96.56 189 ARG A N 1
ATOM 1515 C CA . ARG A 1 189 ? 3.390 -20.375 -11.561 1.00 96.56 189 ARG A CA 1
ATOM 1516 C C . ARG A 1 189 ? 2.158 -19.523 -11.258 1.00 96.56 189 ARG A C 1
ATOM 1518 O O . ARG A 1 189 ? 1.294 -19.407 -12.125 1.00 96.56 189 ARG A O 1
ATOM 1525 N N . ASN A 1 190 ? 2.074 -18.936 -10.068 1.00 96.88 190 ASN A N 1
ATOM 1526 C CA . ASN A 1 190 ? 0.948 -18.078 -9.701 1.00 96.88 190 ASN A CA 1
ATOM 1527 C C . ASN A 1 190 ? 0.892 -16.816 -10.567 1.00 96.88 190 ASN A C 1
ATOM 1529 O O . ASN A 1 190 ? -0.190 -16.483 -11.044 1.00 96.88 190 ASN A O 1
ATOM 1533 N N . ASP A 1 191 ? 2.041 -16.199 -10.857 1.00 97.44 191 ASP A N 1
ATOM 1534 C CA . ASP A 1 191 ? 2.149 -15.046 -11.759 1.00 97.44 191 ASP A CA 1
ATOM 1535 C C . ASP A 1 191 ? 1.518 -15.367 -13.123 1.00 97.44 191 ASP A C 1
ATOM 1537 O O . ASP A 1 191 ? 0.694 -14.603 -13.620 1.00 97.44 191 ASP A O 1
ATOM 1541 N N . SER A 1 192 ? 1.807 -16.547 -13.689 1.00 96.62 192 SER A N 1
ATOM 1542 C CA . SER A 1 192 ? 1.247 -16.961 -14.985 1.00 96.62 192 SER A CA 1
ATOM 1543 C C . SER A 1 192 ? -0.279 -17.135 -14.975 1.00 96.62 192 SER A C 1
ATOM 1545 O O . SER A 1 192 ? -0.947 -16.793 -15.950 1.00 96.62 192 SER A O 1
ATOM 1547 N N . ILE A 1 193 ? -0.846 -17.635 -13.872 1.00 97.06 193 ILE A N 1
ATOM 1548 C CA . ILE A 1 193 ? -2.295 -17.837 -13.718 1.00 97.06 193 ILE A CA 1
ATOM 1549 C C . ILE A 1 193 ? -2.990 -16.487 -13.529 1.00 97.06 193 ILE A C 1
ATOM 1551 O O . ILE A 1 193 ? -3.962 -16.185 -14.220 1.00 97.06 193 ILE A O 1
ATOM 1555 N N . ASN A 1 19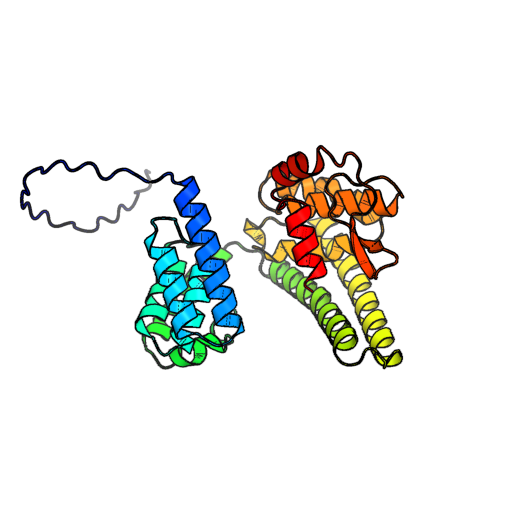4 ? -2.458 -15.660 -12.630 1.00 98.25 194 ASN A N 1
ATOM 1556 C CA . ASN A 1 194 ? -2.984 -14.331 -12.348 1.00 98.25 194 ASN A CA 1
ATOM 1557 C C . ASN A 1 194 ? -2.934 -13.433 -13.588 1.00 98.25 194 ASN A C 1
ATOM 1559 O O . ASN A 1 194 ? -3.884 -12.703 -13.847 1.00 98.25 194 ASN A O 1
ATOM 1563 N N . GLN A 1 195 ? -1.870 -13.523 -14.390 1.00 97.69 195 GLN A N 1
ATOM 1564 C CA . GLN A 1 195 ? -1.738 -12.766 -15.633 1.00 97.69 195 GLN A CA 1
ATOM 1565 C C . GLN A 1 195 ? -2.885 -13.058 -16.612 1.00 97.69 195 GLN A C 1
ATOM 1567 O O . GLN A 1 195 ? -3.456 -12.123 -17.169 1.00 97.69 195 GLN A O 1
ATOM 1572 N N . ILE A 1 196 ? -3.253 -14.332 -16.799 1.00 97.56 196 ILE A N 1
ATOM 1573 C CA . ILE A 1 196 ? -4.366 -14.722 -17.682 1.00 97.56 196 ILE A CA 1
ATOM 1574 C C . ILE A 1 196 ? -5.675 -14.091 -17.201 1.00 97.56 196 ILE A C 1
ATOM 1576 O O . ILE A 1 196 ? -6.419 -13.520 -17.996 1.00 97.56 196 ILE A O 1
ATOM 1580 N N . GLU A 1 197 ? -5.949 -14.168 -15.899 1.00 97.88 197 GLU A N 1
ATOM 1581 C CA . GLU A 1 197 ? -7.182 -13.625 -15.331 1.00 97.88 197 GLU A CA 1
ATOM 1582 C C . GLU A 1 197 ? -7.232 -12.096 -15.370 1.00 97.88 197 GLU A C 1
ATOM 1584 O O . GLU A 1 197 ? -8.277 -11.532 -15.681 1.00 97.88 197 GLU A O 1
ATOM 1589 N N . VAL A 1 198 ? -6.119 -11.417 -15.087 1.00 98.25 198 VAL A N 1
ATOM 1590 C CA . VAL A 1 198 ? -6.058 -9.952 -15.140 1.00 98.25 198 VAL A CA 1
ATOM 1591 C C . VAL A 1 198 ? -6.208 -9.452 -16.572 1.00 98.25 198 VAL A C 1
ATOM 1593 O O . VAL A 1 198 ? -6.905 -8.466 -16.788 1.00 98.25 198 VAL A O 1
ATOM 1596 N N . PHE A 1 199 ? -5.623 -10.129 -17.561 1.00 97.38 199 PHE A N 1
ATOM 1597 C CA . PHE A 1 199 ? -5.817 -9.757 -18.964 1.00 97.38 199 PHE A CA 1
ATOM 1598 C C . PHE A 1 199 ? -7.278 -9.903 -19.390 1.00 97.38 199 PHE A C 1
ATOM 1600 O O . PHE A 1 199 ? -7.811 -8.987 -20.004 1.00 97.38 199 PHE A O 1
ATOM 1607 N N . ASP A 1 200 ? -7.940 -10.993 -19.000 1.00 96.69 200 ASP A N 1
ATOM 1608 C CA . ASP A 1 200 ? -9.373 -11.205 -19.240 1.00 96.69 200 ASP A CA 1
ATOM 1609 C C . ASP A 1 200 ? -10.243 -10.101 -18.608 1.00 96.69 200 ASP A C 1
ATOM 1611 O O . ASP A 1 200 ? -11.142 -9.562 -19.259 1.00 96.69 200 ASP A O 1
ATOM 1615 N N . ILE A 1 201 ? -9.935 -9.702 -17.368 1.00 97.31 201 ILE A N 1
ATOM 1616 C CA . ILE A 1 201 ? -10.614 -8.586 -16.694 1.00 97.31 201 ILE A CA 1
ATOM 1617 C C . ILE A 1 201 ? -10.382 -7.279 -17.459 1.00 97.31 201 ILE A C 1
ATOM 1619 O O . ILE A 1 201 ? -11.338 -6.563 -17.748 1.00 97.31 201 ILE A O 1
ATOM 1623 N N . LEU A 1 202 ? -9.135 -6.968 -17.814 1.00 95.50 202 LEU A N 1
ATOM 1624 C CA . LEU A 1 202 ? -8.793 -5.722 -18.497 1.00 95.50 202 LEU A CA 1
ATOM 1625 C C . LEU A 1 202 ? -9.387 -5.637 -19.905 1.00 95.50 202 LEU A C 1
ATOM 1627 O O . LEU A 1 202 ? -9.868 -4.577 -20.302 1.00 95.50 202 LEU A O 1
ATOM 1631 N N . ASP A 1 203 ? -9.383 -6.739 -20.651 1.00 89.12 203 ASP A N 1
ATOM 1632 C CA . ASP A 1 203 ? -9.926 -6.793 -22.006 1.00 89.12 203 ASP A CA 1
ATOM 1633 C C . ASP A 1 203 ? -11.473 -6.726 -21.998 1.00 89.12 203 ASP A C 1
ATOM 1635 O O . ASP A 1 203 ? -12.067 -6.223 -22.953 1.00 89.12 203 ASP A O 1
ATOM 1639 N N . SER A 1 204 ? -12.130 -7.158 -20.911 1.00 91.25 204 SER A N 1
ATOM 1640 C CA . SER A 1 204 ? -13.597 -7.122 -20.764 1.00 91.25 204 SER A CA 1
ATOM 1641 C C . SER A 1 204 ? -14.135 -5.826 -20.143 1.00 91.25 204 SER A C 1
ATOM 1643 O O . SER A 1 204 ? -15.172 -5.320 -20.569 1.00 91.25 204 SER A O 1
ATOM 1645 N N . TYR A 1 205 ? -13.452 -5.291 -19.127 1.00 89.62 205 TYR A N 1
ATOM 1646 C CA . TYR A 1 205 ? -13.941 -4.186 -18.290 1.00 89.62 205 TYR A CA 1
ATOM 1647 C C . TYR A 1 205 ? -13.127 -2.894 -18.440 1.00 89.62 205 TYR A C 1
ATOM 1649 O O . TYR A 1 205 ? -13.547 -1.847 -17.947 1.00 89.62 205 TYR A O 1
ATOM 1657 N N . GLY A 1 206 ? -11.955 -2.932 -19.080 1.00 91.88 206 GLY A N 1
ATOM 1658 C CA . GLY A 1 206 ? -10.961 -1.876 -18.904 1.00 91.88 206 GLY A CA 1
ATOM 1659 C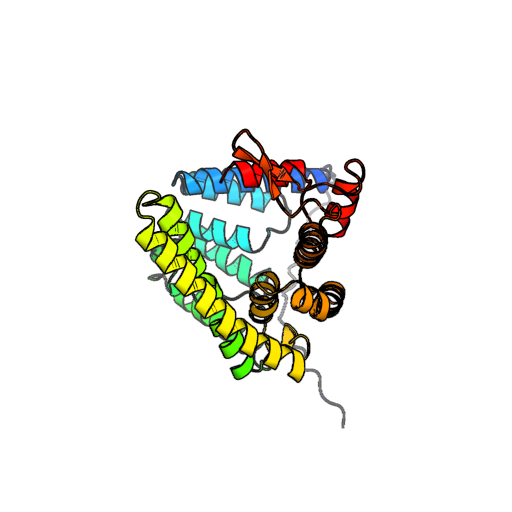 C . GLY A 1 206 ? -10.463 -1.857 -17.456 1.00 91.88 206 GLY A C 1
ATOM 1660 O O . GLY A 1 206 ? -10.178 -2.905 -16.888 1.00 91.88 206 GLY A O 1
ATOM 1661 N N . TRP A 1 207 ? -10.356 -0.675 -16.842 1.00 95.50 207 TRP A N 1
ATOM 1662 C CA . TRP A 1 207 ? -10.039 -0.544 -15.414 1.00 95.50 207 TRP A CA 1
ATOM 1663 C C . TRP A 1 207 ? -11.330 -0.568 -14.580 1.00 95.50 207 TRP A C 1
ATOM 1665 O O . TRP A 1 207 ? -12.108 0.386 -14.676 1.00 95.50 207 TRP A O 1
ATOM 1675 N N . PRO A 1 208 ? -11.567 -1.589 -13.734 1.00 96.06 208 PRO A N 1
ATOM 1676 C CA . PRO A 1 208 ? -12.682 -1.575 -12.793 1.00 96.06 208 PRO A CA 1
ATOM 1677 C C . PRO A 1 208 ? -12.480 -0.457 -11.760 1.00 96.06 208 PRO A C 1
ATOM 1679 O O . PRO A 1 208 ? -11.504 -0.460 -11.006 1.00 96.06 208 PRO A O 1
ATOM 1682 N N . SER A 1 209 ? -13.381 0.526 -11.729 1.00 94.81 209 SER A N 1
ATOM 1683 C CA . SER A 1 209 ? -13.281 1.646 -10.786 1.00 94.81 209 SER A CA 1
ATOM 1684 C C . SER A 1 209 ? -13.513 1.198 -9.342 1.00 94.81 209 SER A C 1
ATOM 1686 O O . SER A 1 209 ? -14.177 0.192 -9.068 1.00 94.81 209 SER A O 1
ATOM 1688 N N . SER A 1 210 ? -13.010 1.989 -8.399 1.00 93.88 210 SER A N 1
ATOM 1689 C CA . SER A 1 210 ? -13.232 1.781 -6.967 1.00 93.88 210 SER A CA 1
ATOM 1690 C C . SER A 1 210 ? -14.706 1.885 -6.556 1.00 93.88 210 SER A C 1
ATOM 1692 O O . SER A 1 210 ? -15.107 1.327 -5.536 1.00 93.88 210 SER A O 1
ATOM 1694 N N . GLU A 1 211 ? -15.555 2.514 -7.371 1.00 93.06 211 GLU A N 1
ATOM 1695 C CA . GLU A 1 211 ? -17.008 2.506 -7.166 1.00 93.06 211 GLU A CA 1
ATOM 1696 C C . GLU A 1 211 ? -17.645 1.123 -7.388 1.00 93.06 211 GLU A C 1
ATOM 1698 O O . GLU A 1 211 ? -18.717 0.864 -6.845 1.00 93.06 211 GLU A O 1
ATOM 1703 N N . ILE A 1 212 ? -17.006 0.244 -8.173 1.00 95.38 212 ILE A N 1
ATOM 1704 C CA . ILE A 1 212 ? -17.519 -1.093 -8.515 1.00 95.38 212 ILE A CA 1
ATOM 1705 C C . ILE A 1 212 ? -16.849 -2.180 -7.672 1.00 95.38 212 ILE A C 1
ATOM 1707 O O . ILE A 1 212 ? -17.504 -3.152 -7.305 1.00 95.38 212 ILE A O 1
ATOM 1711 N N . VAL A 1 213 ? -15.552 -2.045 -7.383 1.00 96.44 213 VAL A N 1
ATOM 1712 C CA . VAL A 1 213 ? -14.774 -3.101 -6.704 1.00 96.44 213 VAL A CA 1
ATOM 1713 C C . VAL A 1 213 ? -13.984 -2.608 -5.491 1.00 96.44 213 VAL A C 1
ATOM 1715 O O . VAL A 1 213 ? -13.208 -3.365 -4.914 1.00 96.44 213 VAL A O 1
ATOM 1718 N N . GLY A 1 214 ? -14.142 -1.347 -5.090 1.00 93.62 214 GLY A N 1
ATOM 1719 C CA . GLY A 1 214 ? -13.334 -0.757 -4.025 1.00 93.62 214 GLY A CA 1
ATOM 1720 C C . GLY A 1 214 ? -11.839 -0.767 -4.352 1.00 93.62 214 GLY A C 1
ATOM 1721 O O . GLY A 1 214 ? -11.429 -0.667 -5.507 1.00 93.62 214 GLY A O 1
ATOM 1722 N N . GLY A 1 215 ? -11.008 -0.909 -3.319 1.00 93.12 215 GLY A N 1
ATOM 1723 C CA . GLY A 1 215 ? -9.550 -0.978 -3.469 1.00 93.12 215 GLY A CA 1
ATOM 1724 C C . GLY A 1 215 ? -9.028 -2.268 -4.115 1.00 93.12 215 GLY A C 1
ATOM 1725 O O . GLY A 1 215 ? -7.835 -2.357 -4.397 1.00 93.12 215 GLY A O 1
ATOM 1726 N N . SER A 1 216 ? -9.887 -3.261 -4.371 1.00 96.00 216 SER A N 1
ATOM 1727 C CA . SER A 1 216 ? -9.485 -4.552 -4.945 1.00 96.00 216 SER A CA 1
ATOM 1728 C C . SER A 1 216 ? -8.939 -4.421 -6.371 1.00 96.00 216 SER A C 1
ATOM 1730 O O . SER A 1 216 ? -8.157 -5.261 -6.812 1.00 96.00 216 SER A O 1
ATOM 1732 N N . ASN A 1 217 ? -9.266 -3.338 -7.090 1.00 96.38 217 ASN A N 1
ATOM 1733 C CA . ASN A 1 217 ? -8.676 -3.049 -8.402 1.00 96.38 217 ASN A CA 1
ATOM 1734 C C . ASN A 1 217 ? -7.144 -2.910 -8.370 1.00 96.38 217 ASN A C 1
ATOM 1736 O O . ASN A 1 217 ? -6.499 -3.146 -9.390 1.00 96.38 217 ASN A O 1
ATOM 1740 N N . PHE A 1 218 ? -6.541 -2.617 -7.213 1.00 97.19 218 PHE A N 1
ATOM 1741 C CA . PHE A 1 218 ? -5.090 -2.530 -7.070 1.00 97.19 218 PHE A CA 1
ATOM 1742 C C . PHE A 1 218 ? -4.372 -3.845 -7.420 1.00 97.19 218 PHE A C 1
ATOM 1744 O O . PHE A 1 218 ? -3.262 -3.802 -7.955 1.00 97.19 218 PHE A O 1
ATOM 1751 N N . ALA A 1 219 ? -5.038 -4.995 -7.244 1.00 98.12 219 ALA A N 1
ATOM 1752 C CA . ALA A 1 219 ? -4.532 -6.312 -7.645 1.00 98.12 219 ALA A CA 1
ATOM 1753 C C . ALA A 1 219 ? -4.101 -6.364 -9.122 1.00 98.12 219 ALA A C 1
ATOM 1755 O O . ALA A 1 219 ? -3.167 -7.074 -9.491 1.00 98.12 219 ALA A O 1
ATOM 1756 N N . ILE A 1 220 ? -4.753 -5.572 -9.978 1.00 98.25 220 ILE A N 1
ATOM 1757 C CA . ILE A 1 220 ? -4.410 -5.453 -11.397 1.00 98.25 220 ILE A CA 1
ATOM 1758 C C . ILE A 1 220 ? -3.003 -4.881 -11.551 1.00 98.25 220 ILE A C 1
ATOM 1760 O O . ILE A 1 220 ? -2.184 -5.448 -12.271 1.00 98.25 220 ILE A O 1
ATOM 1764 N N . TRP A 1 221 ? -2.699 -3.770 -10.876 1.00 98.00 221 TRP A N 1
ATOM 1765 C CA . TRP A 1 221 ? -1.371 -3.165 -10.958 1.00 98.00 221 TRP A CA 1
ATOM 1766 C C . TRP A 1 221 ? -0.300 -4.111 -10.409 1.00 98.00 221 TRP A C 1
ATOM 1768 O O . TRP A 1 221 ? 0.743 -4.269 -11.047 1.00 98.00 221 TRP A O 1
ATOM 1778 N N . GLU A 1 222 ? -0.585 -4.782 -9.284 1.00 97.75 222 GLU A N 1
ATOM 1779 C CA . GLU A 1 222 ? 0.326 -5.745 -8.657 1.00 97.75 222 GLU A CA 1
ATOM 1780 C C . GLU A 1 222 ? 0.729 -6.871 -9.607 1.00 97.75 222 GLU A C 1
ATOM 1782 O O . GLU A 1 222 ? 1.908 -7.201 -9.688 1.00 97.75 222 GLU A O 1
ATOM 1787 N N . VAL A 1 223 ? -0.219 -7.414 -10.372 1.00 98.31 223 VAL A N 1
ATOM 1788 C CA . VAL A 1 223 ? 0.075 -8.459 -11.356 1.00 98.31 223 VAL A CA 1
ATOM 1789 C C . VAL A 1 223 ? 0.820 -7.885 -12.557 1.00 98.31 223 VAL A C 1
ATOM 1791 O O . VAL A 1 223 ? 1.856 -8.423 -12.946 1.00 98.31 223 VAL A O 1
ATOM 1794 N N . ILE A 1 224 ? 0.339 -6.783 -13.149 1.00 97.88 224 ILE A N 1
ATOM 1795 C CA . ILE A 1 224 ? 0.905 -6.250 -14.399 1.00 97.88 224 ILE A CA 1
ATOM 1796 C C . ILE A 1 224 ? 2.380 -5.868 -14.240 1.00 97.88 224 ILE A C 1
ATOM 1798 O O . ILE A 1 224 ? 3.163 -6.133 -15.154 1.00 97.88 224 ILE A O 1
ATOM 1802 N N . GLN A 1 225 ? 2.807 -5.331 -13.093 1.00 94.81 225 GLN A N 1
ATOM 1803 C CA . GLN A 1 225 ? 4.225 -5.008 -12.869 1.00 94.81 225 GLN A CA 1
ATOM 1804 C C . GLN A 1 225 ? 5.182 -6.210 -12.939 1.00 94.81 225 GLN A C 1
ATOM 1806 O O . GLN A 1 225 ? 6.391 -6.017 -13.091 1.00 94.81 225 GLN A O 1
ATOM 1811 N N . HIS A 1 226 ? 4.658 -7.432 -12.830 1.00 93.88 226 HIS A N 1
ATOM 1812 C CA . HIS A 1 226 ? 5.410 -8.684 -12.885 1.00 93.88 226 HIS A CA 1
ATOM 1813 C C . HIS A 1 226 ? 5.244 -9.425 -14.223 1.00 93.88 226 HIS A C 1
ATOM 1815 O O . HIS A 1 226 ? 5.651 -10.577 -14.350 1.00 93.88 226 HIS A O 1
ATOM 1821 N N . THR A 1 227 ? 4.687 -8.764 -15.242 1.00 95.31 227 THR A N 1
ATOM 1822 C CA . THR A 1 227 ? 4.507 -9.328 -16.589 1.00 95.31 227 THR A CA 1
ATOM 1823 C C . THR A 1 227 ? 5.634 -8.935 -17.550 1.00 95.31 227 THR A C 1
ATOM 1825 O O . THR A 1 227 ? 6.569 -8.223 -17.194 1.00 95.31 227 THR A O 1
ATOM 1828 N N . SER A 1 228 ? 5.566 -9.413 -18.797 1.00 95.88 228 SER A N 1
ATOM 1829 C CA . SER A 1 228 ? 6.480 -9.015 -19.877 1.00 95.88 228 SER A CA 1
ATOM 1830 C C . SER A 1 228 ? 6.430 -7.511 -20.169 1.00 95.88 228 SER A C 1
ATOM 1832 O O . SER A 1 228 ? 5.363 -6.907 -20.067 1.00 95.88 228 SER A O 1
ATOM 1834 N N . LEU A 1 229 ? 7.532 -6.946 -20.670 1.00 96.31 229 LEU A N 1
ATOM 1835 C CA . LEU A 1 229 ? 7.610 -5.540 -21.088 1.00 96.31 229 LEU A CA 1
ATOM 1836 C C . LEU A 1 229 ? 6.466 -5.126 -22.034 1.00 96.31 229 LEU A C 1
ATOM 1838 O O . LEU A 1 229 ? 5.848 -4.087 -21.835 1.00 96.31 229 LEU A O 1
ATOM 1842 N N . GLU A 1 230 ? 6.148 -5.965 -23.022 1.00 96.56 230 GLU A N 1
ATOM 1843 C CA . GLU A 1 230 ? 5.073 -5.711 -23.990 1.00 96.56 230 GLU A CA 1
ATOM 1844 C C . GLU A 1 230 ? 3.704 -5.544 -23.312 1.00 96.56 230 GLU A C 1
ATOM 1846 O O . GLU A 1 230 ? 2.959 -4.615 -23.617 1.00 96.56 230 GLU A O 1
ATOM 1851 N N . ALA A 1 231 ? 3.390 -6.406 -22.343 1.00 95.56 231 ALA A N 1
ATOM 1852 C CA . ALA A 1 231 ? 2.153 -6.315 -21.573 1.00 95.56 231 ALA A CA 1
ATOM 1853 C C . ALA A 1 231 ? 2.114 -5.065 -20.685 1.00 95.56 231 ALA A C 1
ATOM 1855 O O . ALA A 1 231 ? 1.095 -4.376 -20.648 1.00 95.56 231 ALA A O 1
ATOM 1856 N N . ILE A 1 232 ? 3.222 -4.739 -20.011 1.00 95.75 232 ILE A N 1
ATOM 1857 C CA . ILE A 1 232 ? 3.321 -3.509 -19.217 1.00 95.75 232 ILE A CA 1
ATOM 1858 C C . ILE A 1 232 ? 3.015 -2.291 -20.094 1.00 95.75 232 ILE A C 1
ATOM 1860 O O . ILE A 1 232 ? 2.199 -1.451 -19.727 1.00 95.75 232 ILE A O 1
ATOM 1864 N N . GLU A 1 233 ? 3.623 -2.214 -21.274 1.00 95.69 233 GLU A N 1
ATOM 1865 C CA . GLU A 1 233 ? 3.434 -1.100 -22.202 1.00 95.69 233 GLU A CA 1
ATOM 1866 C C . GLU A 1 233 ? 2.025 -1.036 -22.780 1.00 95.69 233 GLU A C 1
ATOM 1868 O O . GLU A 1 233 ? 1.471 0.057 -22.896 1.00 95.69 233 GLU A O 1
ATOM 1873 N N . LYS A 1 234 ? 1.427 -2.194 -23.093 1.00 95.31 234 LYS A N 1
ATOM 1874 C CA . LYS A 1 234 ? 0.032 -2.293 -23.542 1.00 95.31 234 LYS A CA 1
ATOM 1875 C C . LYS A 1 234 ? -0.915 -1.633 -22.536 1.00 95.31 234 LYS A C 1
ATOM 1877 O O . LYS A 1 234 ? -1.830 -0.921 -22.946 1.00 95.31 234 LYS A O 1
ATOM 1882 N N . TYR A 1 235 ? -0.704 -1.855 -21.236 1.00 95.50 235 TYR A N 1
ATOM 1883 C CA . TYR A 1 235 ? -1.617 -1.398 -20.183 1.00 95.50 235 TYR A CA 1
ATOM 1884 C C . TYR A 1 235 ? -1.198 -0.093 -19.490 1.00 95.50 235 TYR A C 1
ATOM 1886 O O . TYR A 1 235 ? -2.010 0.503 -18.784 1.00 95.50 235 TYR A O 1
ATOM 1894 N N . LEU A 1 236 ? 0.008 0.426 -19.724 1.00 95.94 236 LEU A N 1
ATOM 1895 C CA . LEU A 1 236 ? 0.466 1.683 -19.125 1.00 95.94 236 LEU A CA 1
ATOM 1896 C C . LEU A 1 236 ? -0.478 2.883 -19.386 1.00 95.94 236 LEU A C 1
ATOM 1898 O O . LEU A 1 236 ? -0.771 3.607 -18.431 1.00 95.94 236 LEU A O 1
ATOM 1902 N N . PRO A 1 237 ? -1.048 3.088 -20.597 1.00 96.38 237 PRO A N 1
ATOM 1903 C CA . PRO A 1 237 ? -2.037 4.149 -20.821 1.00 96.38 237 PRO A CA 1
ATOM 1904 C C . PRO A 1 237 ? -3.278 4.032 -19.925 1.00 96.38 237 PRO A C 1
ATOM 1906 O O . PRO A 1 237 ? -3.845 5.045 -19.514 1.00 96.38 237 PRO A O 1
ATOM 1909 N N . LEU A 1 238 ? -3.689 2.807 -19.581 1.00 95.94 238 LEU A N 1
ATOM 1910 C CA . LEU A 1 238 ? -4.806 2.575 -18.668 1.00 95.94 238 LEU A CA 1
ATOM 1911 C C . LEU A 1 238 ? -4.473 3.060 -17.252 1.00 95.94 238 LEU A C 1
ATOM 1913 O O . LEU A 1 238 ? -5.311 3.691 -16.614 1.00 95.94 238 LEU A O 1
ATOM 1917 N N . PHE A 1 239 ? -3.243 2.834 -16.784 1.00 96.06 239 PHE A N 1
ATOM 1918 C CA . PHE A 1 239 ? -2.789 3.302 -15.471 1.00 96.06 239 PHE A CA 1
ATOM 1919 C C . PHE A 1 239 ? -2.654 4.822 -15.403 1.00 96.06 239 PHE A C 1
ATOM 1921 O O . PHE A 1 239 ? -3.013 5.410 -14.384 1.00 96.06 239 PHE A O 1
ATOM 1928 N N . HIS A 1 240 ? -2.227 5.478 -16.488 1.00 97.19 240 HIS A N 1
ATOM 1929 C CA . HIS A 1 240 ? -2.283 6.940 -16.574 1.00 97.19 240 HIS A CA 1
ATOM 1930 C C . HIS A 1 240 ? -3.712 7.463 -16.410 1.00 97.19 240 HIS A C 1
ATOM 1932 O O . HIS A 1 240 ? -3.934 8.394 -15.639 1.00 97.19 240 HIS A O 1
ATOM 1938 N N . ASN A 1 241 ? -4.682 6.849 -17.095 1.00 96.69 241 ASN A N 1
ATOM 1939 C CA . ASN A 1 241 ? -6.086 7.243 -16.991 1.00 96.69 241 ASN A CA 1
ATOM 1940 C C . ASN A 1 241 ? -6.646 6.995 -15.584 1.00 96.69 241 ASN A C 1
ATOM 1942 O O . ASN A 1 241 ? -7.303 7.872 -15.026 1.00 96.69 241 ASN A O 1
ATOM 1946 N N . ALA A 1 242 ? -6.350 5.839 -14.983 1.00 96.19 242 ALA A N 1
ATOM 1947 C CA . ALA A 1 242 ? -6.744 5.537 -13.610 1.00 96.19 242 ALA A CA 1
ATOM 1948 C C . ALA A 1 242 ? -6.168 6.572 -12.627 1.00 96.19 242 ALA A C 1
ATOM 1950 O O . ALA A 1 242 ? -6.903 7.126 -11.811 1.00 96.19 242 ALA A O 1
ATOM 1951 N N . ALA A 1 243 ? -4.885 6.921 -12.754 1.00 96.81 243 ALA A N 1
ATOM 1952 C CA . ALA A 1 243 ? -4.258 7.920 -11.894 1.00 96.81 243 ALA A CA 1
ATOM 1953 C C . ALA A 1 243 ? -4.793 9.342 -12.114 1.00 96.81 243 ALA A C 1
ATOM 1955 O O . ALA A 1 243 ? -4.973 10.086 -11.150 1.00 96.81 243 ALA A O 1
ATOM 1956 N N . ALA A 1 244 ? -5.101 9.720 -13.358 1.00 96.31 244 ALA A N 1
ATOM 1957 C CA . ALA A 1 244 ? -5.725 11.006 -13.670 1.00 96.31 244 ALA A CA 1
ATOM 1958 C C . ALA A 1 244 ? -7.120 11.148 -13.035 1.00 96.31 244 ALA A C 1
ATOM 1960 O O . ALA A 1 244 ? -7.506 12.251 -12.652 1.00 96.31 244 ALA A O 1
ATOM 1961 N N . ASN A 1 245 ? -7.836 10.032 -12.875 1.00 95.44 245 ASN A N 1
ATOM 1962 C CA . ASN A 1 245 ? -9.145 9.974 -12.224 1.00 95.44 245 ASN A CA 1
ATOM 1963 C C . ASN A 1 245 ? -9.067 9.745 -10.702 1.00 95.44 245 ASN A C 1
ATOM 1965 O O . ASN A 1 245 ? -10.103 9.680 -10.049 1.00 95.44 245 ASN A O 1
ATOM 1969 N N . GLY A 1 246 ? -7.866 9.634 -10.122 1.00 94.25 246 GLY A N 1
ATOM 1970 C CA . GLY A 1 246 ? -7.682 9.378 -8.689 1.00 94.25 246 GLY A CA 1
ATOM 1971 C C . GLY A 1 246 ? -7.929 7.927 -8.253 1.00 94.25 246 GLY A C 1
ATOM 1972 O O . GLY A 1 246 ? -8.005 7.663 -7.058 1.00 94.25 246 GLY A O 1
ATOM 1973 N N . GLU A 1 247 ? -8.024 6.990 -9.199 1.00 95.00 247 GLU A N 1
ATOM 1974 C CA . GLU A 1 247 ? -8.270 5.555 -8.963 1.00 95.00 247 GLU A CA 1
ATOM 1975 C C . GLU A 1 247 ? -6.982 4.756 -8.703 1.00 95.00 247 GLU A C 1
ATOM 1977 O O . GLU A 1 247 ? -7.024 3.639 -8.194 1.00 95.00 247 GLU A O 1
ATOM 1982 N N . LEU A 1 248 ? -5.825 5.316 -9.061 1.00 95.75 248 LEU A N 1
ATOM 1983 C CA . LEU A 1 248 ? -4.506 4.734 -8.822 1.00 95.75 248 LEU A CA 1
ATOM 1984 C C . LEU A 1 248 ? -3.551 5.833 -8.351 1.00 95.75 248 LEU A C 1
ATOM 1986 O O . LEU A 1 248 ? -3.513 6.918 -8.929 1.00 95.75 248 LEU A O 1
ATOM 1990 N N . ASN A 1 249 ? -2.752 5.576 -7.314 1.00 95.94 249 ASN A N 1
ATOM 1991 C CA . ASN A 1 249 ? -1.770 6.570 -6.885 1.00 95.94 249 ASN A CA 1
ATOM 1992 C C . ASN A 1 249 ? -0.723 6.804 -7.992 1.00 95.94 249 ASN A C 1
ATOM 1994 O O . ASN A 1 249 ? -0.201 5.853 -8.577 1.00 95.94 249 ASN A O 1
ATOM 1998 N N . LYS A 1 250 ? -0.378 8.070 -8.255 1.00 97.81 250 LYS A N 1
ATOM 1999 C CA . LYS A 1 250 ? 0.568 8.447 -9.317 1.00 97.81 250 LYS A CA 1
ATOM 2000 C C . LYS A 1 250 ? 1.935 7.785 -9.161 1.00 97.81 250 LYS A C 1
ATOM 2002 O O . LYS A 1 250 ? 2.552 7.440 -10.165 1.00 97.81 250 LYS A O 1
ATOM 2007 N N . SER A 1 251 ? 2.384 7.529 -7.934 1.00 97.75 251 SER A N 1
ATOM 2008 C CA . SER A 1 251 ? 3.655 6.843 -7.680 1.00 97.75 251 SER A CA 1
ATOM 2009 C C . SER A 1 251 ? 3.732 5.470 -8.356 1.00 97.75 251 SER A C 1
ATOM 2011 O O . SER A 1 251 ? 4.794 5.095 -8.849 1.00 97.75 251 SER A O 1
ATOM 2013 N N . PHE A 1 252 ? 2.613 4.749 -8.466 1.00 97.88 252 PHE A N 1
ATOM 2014 C CA . PHE A 1 252 ? 2.547 3.450 -9.136 1.00 97.88 252 PHE A CA 1
ATOM 2015 C C . PHE A 1 252 ? 2.684 3.556 -10.658 1.00 97.88 252 PHE A C 1
ATOM 2017 O O . PHE A 1 252 ? 3.219 2.645 -11.290 1.00 97.88 252 PHE A O 1
ATOM 2024 N N . VAL A 1 253 ? 2.264 4.677 -11.250 1.00 98.25 253 VAL A N 1
ATOM 2025 C CA . VAL A 1 253 ? 2.507 4.974 -12.669 1.00 98.25 253 VAL A CA 1
ATOM 2026 C C . VAL A 1 253 ? 3.989 5.268 -12.893 1.00 98.25 253 VAL A C 1
ATOM 2028 O O . VAL A 1 253 ? 4.606 4.630 -13.741 1.00 98.25 253 VAL A O 1
ATOM 2031 N N . ALA A 1 254 ? 4.587 6.128 -12.060 1.00 98.44 254 ALA A N 1
ATOM 2032 C CA . ALA A 1 254 ? 6.019 6.440 -12.122 1.00 98.44 254 ALA A CA 1
ATOM 2033 C C . ALA A 1 254 ? 6.899 5.183 -11.989 1.00 98.44 254 ALA A C 1
ATOM 2035 O O . ALA A 1 254 ? 7.871 5.020 -12.725 1.00 98.44 254 ALA A O 1
ATOM 2036 N N . MET A 1 255 ? 6.530 4.259 -11.091 1.00 98.00 255 MET A N 1
ATOM 2037 C CA . MET A 1 255 ? 7.217 2.970 -10.946 1.00 98.00 255 MET A CA 1
ATOM 2038 C C . MET A 1 255 ? 7.162 2.118 -12.217 1.00 98.00 255 MET A C 1
ATOM 2040 O O . MET A 1 255 ? 8.128 1.426 -12.535 1.00 98.00 255 MET A O 1
ATOM 2044 N N . MET A 1 256 ? 6.041 2.142 -12.938 1.00 97.81 256 MET A N 1
ATOM 2045 C CA . MET A 1 256 ? 5.871 1.372 -14.170 1.00 97.81 256 MET A CA 1
ATOM 2046 C C . MET A 1 256 ? 6.611 1.993 -15.350 1.00 97.81 256 MET A C 1
ATOM 2048 O O . MET A 1 256 ? 7.245 1.260 -16.108 1.00 97.81 256 MET A O 1
ATOM 2052 N N . GLU A 1 257 ? 6.585 3.320 -15.477 1.00 98.31 257 GLU A N 1
ATOM 2053 C CA . GLU A 1 257 ? 7.352 4.054 -16.491 1.00 98.31 257 GLU A CA 1
ATOM 2054 C C . GLU A 1 257 ? 8.854 3.788 -16.346 1.00 98.31 257 GLU A C 1
ATOM 2056 O O . GLU A 1 257 ? 9.496 3.310 -17.283 1.00 98.31 257 GLU A O 1
ATOM 2061 N N . ASP A 1 258 ? 9.396 3.984 -15.143 1.00 98.56 258 ASP A N 1
ATOM 2062 C CA . ASP A 1 258 ? 10.810 3.730 -14.866 1.00 98.56 258 ASP A CA 1
ATOM 2063 C C . ASP A 1 258 ? 11.191 2.255 -15.098 1.00 98.56 258 ASP A C 1
ATOM 2065 O O . ASP A 1 258 ? 12.298 1.962 -15.553 1.00 98.56 258 ASP A O 1
ATOM 2069 N N . ARG A 1 259 ? 10.289 1.302 -14.809 1.00 97.62 259 ARG A N 1
ATOM 2070 C CA . ARG A 1 259 ? 10.508 -0.124 -15.106 1.00 97.62 259 ARG A CA 1
ATOM 2071 C C . ARG A 1 259 ? 10.593 -0.385 -16.606 1.00 97.62 259 ARG A C 1
ATOM 2073 O O . ARG A 1 259 ? 11.482 -1.121 -17.033 1.00 97.62 259 ARG A O 1
ATOM 2080 N N . CYS A 1 260 ? 9.720 0.237 -17.400 1.00 97.62 260 CYS A N 1
ATOM 2081 C CA . CYS A 1 260 ? 9.795 0.163 -18.859 1.00 97.62 260 CYS A CA 1
ATOM 2082 C C . CYS A 1 260 ? 11.123 0.721 -19.374 1.00 97.62 260 CYS A C 1
ATOM 2084 O O . CYS A 1 260 ? 11.745 0.121 -20.252 1.00 97.62 260 CYS A O 1
ATOM 2086 N N . ASP A 1 261 ? 11.559 1.860 -18.836 1.00 98.12 261 ASP A N 1
ATOM 2087 C CA . ASP A 1 261 ? 12.821 2.483 -19.225 1.00 98.12 261 ASP A CA 1
ATOM 2088 C C . ASP A 1 261 ? 14.017 1.608 -18.863 1.00 98.12 261 ASP A C 1
ATOM 2090 O O . ASP A 1 261 ? 14.823 1.295 -19.741 1.00 98.12 261 ASP A O 1
ATOM 2094 N N . MET A 1 262 ? 14.074 1.101 -17.630 1.00 97.31 262 MET A N 1
ATOM 2095 C CA . MET A 1 262 ? 15.127 0.185 -17.196 1.00 97.31 262 MET A CA 1
ATOM 2096 C C . MET A 1 262 ? 15.197 -1.068 -18.082 1.00 97.31 262 MET A C 1
ATOM 2098 O O . MET A 1 262 ? 16.279 -1.434 -18.536 1.00 97.31 262 MET A O 1
ATOM 2102 N N . TRP A 1 263 ? 14.066 -1.720 -18.377 1.00 96.56 263 TRP A N 1
ATOM 2103 C CA . TRP A 1 263 ? 14.039 -2.926 -19.221 1.00 96.56 263 TRP A CA 1
ATOM 2104 C C . TRP A 1 263 ? 14.400 -2.656 -20.685 1.00 96.56 263 TRP A C 1
ATOM 2106 O O . TRP A 1 263 ? 14.869 -3.556 -21.381 1.00 96.56 263 TRP A O 1
ATOM 2116 N N . ARG A 1 264 ? 14.251 -1.411 -21.147 1.00 97.00 264 ARG A N 1
ATOM 2117 C CA . ARG A 1 264 ? 14.749 -0.945 -22.448 1.00 97.00 264 ARG A CA 1
ATOM 2118 C C . ARG A 1 264 ? 16.188 -0.431 -22.417 1.00 97.00 264 ARG A C 1
ATOM 2120 O O . ARG A 1 264 ? 16.657 0.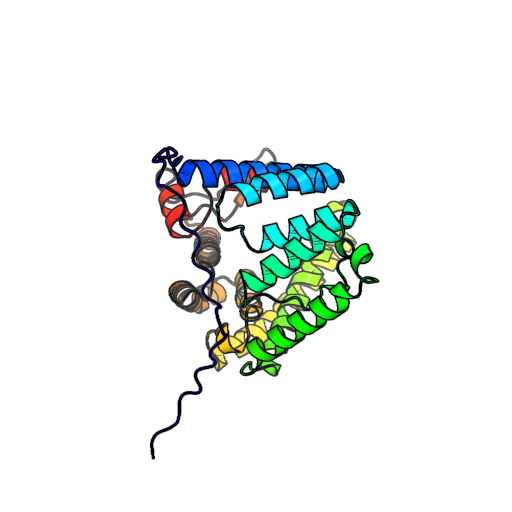073 -23.436 1.00 97.00 264 ARG A O 1
ATOM 2127 N N . ASN A 1 265 ? 16.888 -0.537 -21.288 1.00 97.12 265 ASN A N 1
ATOM 2128 C CA . ASN A 1 265 ? 18.203 0.070 -21.071 1.00 97.12 265 ASN A CA 1
ATOM 2129 C C . ASN A 1 265 ? 18.223 1.591 -21.332 1.00 97.12 265 ASN A C 1
ATOM 2131 O O . ASN A 1 265 ? 19.188 2.128 -21.879 1.00 97.12 265 ASN A O 1
ATOM 2135 N N . ARG A 1 266 ? 17.137 2.287 -20.982 1.00 98.25 266 ARG A N 1
ATOM 2136 C CA . ARG A 1 266 ? 17.005 3.747 -21.062 1.00 98.25 266 ARG A CA 1
ATOM 2137 C C . ARG A 1 266 ? 17.070 4.353 -19.666 1.00 98.25 266 ARG A C 1
ATOM 2139 O O . ARG A 1 266 ? 16.570 3.736 -18.729 1.00 98.25 266 ARG A O 1
ATOM 2146 N N . PRO A 1 267 ? 17.635 5.559 -19.514 1.00 98.50 267 PRO A N 1
ATOM 2147 C CA . PRO A 1 267 ? 17.619 6.229 -18.227 1.00 98.50 267 PRO A CA 1
ATOM 2148 C C . PRO A 1 267 ? 16.177 6.483 -17.768 1.00 98.50 267 PRO A C 1
ATOM 2150 O O . PRO A 1 267 ? 15.330 6.886 -18.562 1.00 98.50 267 PRO A O 1
ATOM 2153 N N . GLN A 1 268 ? 15.923 6.245 -16.486 1.00 98.38 268 GLN A N 1
ATOM 2154 C CA . GLN A 1 268 ? 14.619 6.377 -15.846 1.00 98.38 268 GLN A CA 1
ATOM 2155 C C . GLN A 1 268 ? 14.401 7.808 -15.339 1.00 98.38 268 GLN A C 1
ATOM 2157 O O . GLN A 1 268 ? 15.356 8.525 -15.025 1.00 98.38 268 GLN A O 1
ATOM 2162 N N . LYS A 1 269 ? 13.150 8.238 -15.211 1.00 98.50 269 LYS A N 1
ATOM 2163 C CA . LYS A 1 269 ? 12.822 9.622 -14.859 1.00 98.50 269 LYS A CA 1
ATOM 2164 C C . LYS A 1 269 ? 12.728 9.837 -13.351 1.00 98.50 269 LYS A C 1
ATOM 2166 O O . LYS A 1 269 ? 13.206 10.855 -12.860 1.00 98.50 269 LYS A O 1
ATOM 2171 N N . TYR A 1 270 ? 12.140 8.900 -12.609 1.00 98.56 270 TYR A N 1
ATOM 2172 C CA . TYR A 1 270 ? 11.780 9.116 -11.203 1.00 98.56 270 TYR A CA 1
ATOM 2173 C C . TYR A 1 270 ? 12.725 8.432 -10.210 1.00 98.56 270 TYR A C 1
ATOM 2175 O O . TYR A 1 270 ? 12.680 8.741 -9.018 1.00 98.56 270 TYR A O 1
ATOM 2183 N N . GLY A 1 271 ? 13.602 7.535 -10.665 1.00 98.06 271 GLY A N 1
ATOM 2184 C CA . GLY A 1 271 ? 14.567 6.851 -9.799 1.00 98.06 271 GLY A CA 1
ATOM 2185 C C . GLY A 1 271 ? 13.931 5.775 -8.918 1.00 98.06 271 GLY A C 1
ATOM 2186 O O . GLY A 1 271 ? 14.392 5.540 -7.801 1.00 98.06 271 GLY A O 1
ATOM 2187 N N . THR A 1 272 ? 12.828 5.171 -9.359 1.00 97.88 272 THR A N 1
ATOM 2188 C CA . THR A 1 272 ? 12.099 4.156 -8.584 1.00 97.88 272 THR A CA 1
ATOM 2189 C C . THR A 1 272 ? 12.716 2.763 -8.695 1.00 97.88 272 THR A C 1
ATOM 2191 O O . THR A 1 272 ? 12.658 2.004 -7.723 1.00 97.88 272 THR A O 1
ATOM 2194 N N . GLN A 1 273 ? 13.339 2.432 -9.831 1.00 97.81 273 GLN A N 1
ATOM 2195 C CA . GLN A 1 273 ? 14.029 1.161 -10.030 1.00 97.81 273 GLN A CA 1
ATOM 2196 C C . GLN A 1 273 ? 15.457 1.241 -9.497 1.00 97.81 273 GLN A C 1
ATOM 2198 O O . GLN A 1 273 ? 16.230 2.132 -9.867 1.00 97.81 273 GLN A O 1
ATOM 2203 N N . LEU A 1 274 ? 15.811 0.294 -8.632 1.00 96.50 274 LEU A N 1
ATOM 2204 C CA . LEU A 1 274 ? 17.106 0.246 -7.964 1.00 96.50 274 LEU A CA 1
ATOM 2205 C C . LEU A 1 274 ? 17.931 -0.943 -8.458 1.00 96.50 274 LEU A C 1
ATOM 2207 O O . LEU A 1 274 ? 17.402 -2.025 -8.709 1.00 96.50 274 LEU A O 1
ATOM 2211 N N . ILE A 1 275 ? 19.240 -0.742 -8.533 1.00 95.44 275 ILE A N 1
ATOM 2212 C CA . ILE A 1 275 ? 20.247 -1.777 -8.762 1.00 95.44 275 ILE A CA 1
ATOM 2213 C C . ILE A 1 275 ? 21.175 -1.859 -7.550 1.00 95.44 275 ILE A C 1
ATOM 2215 O O . ILE A 1 275 ? 21.204 -0.956 -6.712 1.00 95.44 275 ILE A O 1
ATOM 2219 N N . ARG A 1 276 ? 21.936 -2.949 -7.444 1.00 92.88 276 ARG A N 1
ATOM 2220 C CA . ARG A 1 276 ? 22.976 -3.092 -6.420 1.00 92.88 276 ARG A CA 1
ATOM 2221 C C . ARG A 1 276 ? 24.311 -2.614 -6.984 1.00 92.88 276 ARG A C 1
ATOM 2223 O O . ARG A 1 276 ? 24.687 -3.044 -8.071 1.00 92.88 276 ARG A O 1
ATOM 2230 N N . ASN A 1 277 ? 24.992 -1.725 -6.264 1.00 92.12 277 ASN A N 1
ATOM 2231 C CA . ASN A 1 277 ? 26.371 -1.346 -6.577 1.00 92.12 277 ASN A CA 1
ATOM 2232 C C . ASN A 1 277 ? 27.367 -2.408 -6.065 1.00 92.12 277 ASN A C 1
ATOM 2234 O O . ASN A 1 277 ? 26.972 -3.377 -5.411 1.00 92.12 277 ASN A O 1
ATOM 2238 N N . ASP A 1 278 ? 28.661 -2.203 -6.320 1.00 92.19 278 ASP A N 1
ATOM 2239 C CA . ASP A 1 278 ? 29.732 -3.120 -5.895 1.00 92.19 278 ASP A CA 1
ATOM 2240 C C . ASP A 1 278 ? 29.819 -3.295 -4.366 1.00 92.19 278 ASP A C 1
ATOM 2242 O O . ASP A 1 278 ? 30.278 -4.329 -3.882 1.00 92.19 278 ASP A O 1
ATOM 2246 N N . ASN A 1 279 ? 29.327 -2.317 -3.5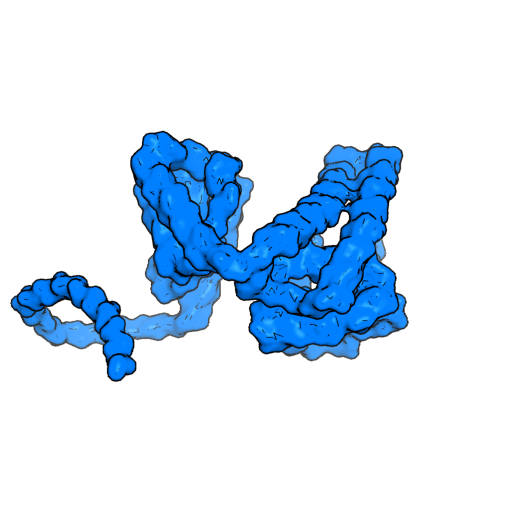97 1.00 89.44 279 ASN A N 1
ATOM 2247 C CA . ASN A 1 279 ? 29.257 -2.367 -2.134 1.00 89.44 279 ASN A CA 1
ATOM 2248 C C . ASN A 1 279 ? 27.990 -3.078 -1.621 1.00 89.44 279 ASN A C 1
ATOM 2250 O O . ASN A 1 279 ? 27.787 -3.187 -0.413 1.00 89.44 279 ASN A O 1
ATOM 2254 N N . GLY A 1 280 ? 27.115 -3.545 -2.517 1.00 86.88 280 GLY A N 1
ATOM 2255 C CA . GLY A 1 280 ? 25.834 -4.158 -2.174 1.00 86.88 280 GLY A CA 1
ATOM 2256 C C . GLY A 1 280 ? 24.746 -3.160 -1.764 1.00 86.88 280 GLY A C 1
ATOM 2257 O O . GLY A 1 280 ? 23.675 -3.579 -1.322 1.00 86.88 280 GLY A O 1
ATOM 2258 N N . GLU A 1 281 ? 24.962 -1.856 -1.920 1.00 91.06 281 GLU A N 1
ATOM 2259 C CA . GLU A 1 281 ? 23.971 -0.818 -1.623 1.00 91.06 281 GLU A CA 1
ATOM 2260 C C . GLU A 1 281 ? 22.971 -0.686 -2.774 1.00 91.06 281 GLU A C 1
ATOM 2262 O O . GLU A 1 281 ? 23.320 -0.835 -3.948 1.00 91.06 281 GLU A O 1
ATOM 2267 N N . SER A 1 282 ? 21.715 -0.394 -2.441 1.00 93.31 282 SER A N 1
ATOM 2268 C CA . SER A 1 282 ? 20.696 -0.066 -3.436 1.00 93.31 282 SER A CA 1
ATOM 2269 C C . SER A 1 282 ? 20.906 1.368 -3.909 1.00 93.31 282 SER A C 1
ATOM 2271 O O . SER A 1 282 ? 20.791 2.309 -3.121 1.00 93.31 282 SER A O 1
ATOM 2273 N N . VAL A 1 283 ? 21.184 1.524 -5.198 1.00 95.94 283 VAL A N 1
ATOM 2274 C CA . VAL A 1 283 ? 21.339 2.812 -5.886 1.00 95.94 283 VAL A CA 1
ATOM 2275 C C . VAL A 1 283 ? 20.339 2.884 -7.041 1.00 95.94 283 VAL A C 1
ATOM 2277 O O . VAL A 1 283 ? 19.947 1.835 -7.562 1.00 95.94 283 VAL A O 1
ATOM 2280 N N . PRO A 1 284 ? 19.874 4.075 -7.456 1.00 97.31 284 PRO A N 1
ATOM 2281 C CA . PRO A 1 284 ? 18.960 4.162 -8.587 1.00 97.31 284 PRO A CA 1
ATOM 2282 C C . PRO A 1 284 ? 19.652 3.668 -9.861 1.00 97.31 284 PRO A C 1
ATOM 2284 O O . PRO A 1 284 ? 20.829 3.950 -10.092 1.00 97.31 284 PRO A O 1
ATOM 2287 N N . TYR A 1 285 ? 18.912 2.957 -10.714 1.00 97.69 285 TYR A N 1
ATOM 2288 C CA . TYR A 1 285 ? 19.315 2.784 -12.111 1.00 97.69 285 TYR A CA 1
ATOM 2289 C C . TYR A 1 285 ? 19.480 4.162 -12.789 1.00 97.69 285 TYR A C 1
ATOM 2291 O O . TYR A 1 285 ? 18.943 5.157 -12.291 1.00 97.69 285 TYR A O 1
ATOM 2299 N N . ALA A 1 286 ? 20.221 4.226 -13.902 1.00 98.06 286 ALA A N 1
ATOM 2300 C CA . ALA A 1 286 ? 20.594 5.468 -14.586 1.00 98.06 286 ALA A CA 1
ATOM 2301 C C . ALA A 1 286 ? 19.430 6.472 -14.664 1.00 98.06 286 ALA A C 1
ATOM 2303 O O . ALA A 1 286 ? 18.353 6.126 -15.141 1.00 98.06 286 ALA A O 1
ATOM 2304 N N . LEU A 1 287 ? 19.649 7.701 -14.185 1.00 98.56 287 LEU A N 1
ATOM 2305 C CA . LEU A 1 287 ? 18.640 8.762 -14.167 1.00 98.56 287 LEU A CA 1
ATOM 2306 C C . LEU A 1 287 ? 18.691 9.588 -15.452 1.00 98.56 287 LEU A C 1
ATOM 2308 O O . LEU A 1 287 ? 19.769 9.861 -15.977 1.00 98.56 287 LEU A O 1
ATOM 2312 N N . LEU A 1 288 ? 17.524 10.031 -15.918 1.00 98.50 288 LEU A N 1
ATOM 2313 C CA . LEU A 1 288 ? 17.396 10.918 -17.071 1.00 98.50 288 LEU A CA 1
ATOM 2314 C C . LEU A 1 288 ? 17.998 12.298 -16.783 1.00 98.50 288 LEU A C 1
ATOM 2316 O O . LEU A 1 288 ? 18.692 12.854 -17.628 1.00 98.50 288 LEU A O 1
ATOM 2320 N N . ASP A 1 289 ? 17.731 12.838 -15.594 1.00 98.38 289 ASP A N 1
ATOM 2321 C CA . ASP A 1 289 ? 18.265 14.118 -15.122 1.00 98.38 289 ASP A CA 1
ATOM 2322 C C . ASP A 1 289 ? 18.290 14.111 -13.578 1.00 98.38 289 ASP A C 1
ATOM 2324 O O . ASP A 1 289 ? 17.238 14.256 -12.943 1.00 98.38 289 ASP A O 1
ATOM 2328 N N . PRO A 1 290 ? 19.464 13.904 -12.948 1.00 97.56 290 PRO A N 1
ATOM 2329 C CA . PRO A 1 290 ? 19.587 13.891 -11.492 1.00 97.56 290 PRO A CA 1
ATOM 2330 C C . PRO A 1 290 ? 19.195 15.213 -10.822 1.00 97.56 290 PRO A C 1
ATOM 2332 O O . PRO A 1 290 ? 18.763 15.194 -9.674 1.00 97.56 290 PRO A O 1
ATOM 2335 N N . GLU A 1 291 ? 19.317 16.353 -11.510 1.00 97.88 291 GLU A N 1
ATOM 2336 C CA . GLU A 1 291 ? 19.003 17.667 -10.932 1.00 97.88 291 GLU A CA 1
ATOM 2337 C C . GLU A 1 291 ? 17.489 17.915 -10.875 1.00 97.88 291 GLU A C 1
ATOM 2339 O O . GLU A 1 291 ? 17.001 18.641 -10.007 1.00 97.88 291 GLU A O 1
ATOM 2344 N N . LYS A 1 292 ? 16.719 17.286 -11.774 1.00 98.19 292 LYS A N 1
ATOM 2345 C CA . LYS A 1 292 ? 15.253 17.431 -11.839 1.00 98.19 292 LYS A CA 1
ATOM 2346 C C . LYS A 1 292 ? 14.478 16.322 -11.145 1.00 98.19 292 LYS A C 1
ATOM 2348 O O . LYS A 1 292 ? 13.265 16.467 -10.975 1.00 98.19 292 LYS A O 1
ATOM 2353 N N . VAL A 1 293 ? 15.145 15.247 -10.727 1.00 98.44 293 VAL A N 1
ATOM 2354 C CA . VAL A 1 293 ? 14.488 14.033 -10.226 1.00 98.44 293 VAL A CA 1
ATOM 2355 C C . VAL A 1 293 ? 13.480 14.324 -9.113 1.00 98.44 293 VAL A C 1
ATOM 2357 O O . VAL A 1 293 ? 12.336 13.889 -9.203 1.00 98.44 293 VAL A O 1
ATOM 2360 N N . ASP A 1 294 ? 13.828 15.146 -8.122 1.00 98.44 294 ASP A N 1
ATOM 2361 C CA . ASP A 1 294 ? 12.925 15.450 -7.005 1.00 98.44 294 ASP A CA 1
ATOM 2362 C C . ASP A 1 294 ? 11.751 16.356 -7.398 1.00 98.44 294 ASP A C 1
ATOM 2364 O O . ASP A 1 294 ? 10.679 16.277 -6.794 1.00 98.44 294 ASP A O 1
ATOM 2368 N N . THR A 1 295 ? 11.905 17.159 -8.456 1.00 98.38 295 THR A N 1
ATOM 2369 C CA . THR A 1 295 ? 10.787 17.927 -9.024 1.00 98.38 295 THR A CA 1
ATOM 2370 C C . THR A 1 295 ? 9.758 16.974 -9.629 1.00 98.38 295 THR A C 1
ATOM 2372 O O . THR A 1 295 ? 8.577 17.049 -9.298 1.00 98.38 295 THR A O 1
ATOM 2375 N N . TRP A 1 296 ? 10.209 16.007 -10.430 1.00 98.50 296 TRP A N 1
ATOM 2376 C CA . TRP A 1 296 ? 9.337 14.997 -11.033 1.00 98.50 296 TRP A CA 1
ATOM 2377 C C . TRP A 1 296 ? 8.745 14.027 -10.011 1.00 98.50 296 TRP A C 1
ATOM 2379 O O . TRP A 1 296 ? 7.580 13.649 -10.110 1.00 98.50 296 TRP A O 1
ATOM 2389 N N . ARG A 1 297 ? 9.518 13.638 -8.993 1.00 98.38 297 ARG A N 1
ATOM 2390 C CA . ARG A 1 297 ? 9.024 12.795 -7.897 1.00 98.38 297 ARG A CA 1
ATOM 2391 C C . ARG A 1 297 ? 7.888 13.483 -7.151 1.00 98.38 297 ARG A C 1
ATOM 2393 O O . ARG A 1 297 ? 6.854 12.859 -6.930 1.00 98.38 297 ARG A O 1
ATOM 2400 N N . LYS A 1 298 ? 8.018 14.782 -6.868 1.00 97.44 298 LYS A N 1
ATOM 2401 C CA . LYS A 1 298 ? 6.951 15.568 -6.238 1.00 97.44 298 LYS A CA 1
ATOM 2402 C C . LYS A 1 298 ? 5.667 15.603 -7.076 1.00 97.44 298 LYS A C 1
ATOM 2404 O O . LYS A 1 298 ? 4.584 15.491 -6.508 1.00 97.44 298 LYS A O 1
ATOM 2409 N N . GLU A 1 299 ? 5.766 15.726 -8.402 1.00 97.00 299 GLU A N 1
ATOM 2410 C CA . GLU A 1 299 ? 4.604 15.682 -9.314 1.00 97.00 299 GLU A CA 1
ATOM 2411 C C . GLU A 1 299 ? 3.847 14.344 -9.247 1.00 97.00 299 GLU A C 1
ATOM 2413 O O . GLU A 1 299 ? 2.624 14.309 -9.410 1.00 97.00 299 GLU A O 1
ATOM 2418 N N . MET A 1 300 ? 4.577 13.260 -8.968 1.00 97.56 300 MET A N 1
ATOM 2419 C CA . MET A 1 300 ? 4.064 11.891 -8.870 1.00 97.56 300 MET A CA 1
ATOM 2420 C C . MET A 1 300 ? 3.831 11.428 -7.428 1.00 97.56 300 MET A C 1
ATOM 2422 O O . MET A 1 300 ? 3.681 10.232 -7.194 1.00 97.56 300 MET A O 1
ATOM 2426 N N . GLU A 1 301 ? 3.794 12.358 -6.468 1.00 96.12 301 GLU A N 1
ATOM 2427 C CA . GLU A 1 301 ? 3.536 12.073 -5.046 1.00 96.12 301 GLU A CA 1
ATOM 2428 C C . GLU A 1 301 ? 4.562 11.110 -4.414 1.00 96.12 301 GLU A C 1
ATOM 2430 O O . GLU A 1 301 ? 4.291 10.441 -3.418 1.00 96.12 301 GLU A O 1
ATOM 2435 N N . LEU A 1 302 ? 5.769 11.055 -4.979 1.00 95.81 302 LEU A N 1
ATOM 2436 C CA . LEU A 1 302 ? 6.897 10.306 -4.441 1.00 95.81 302 LEU A CA 1
ATOM 2437 C C . LEU A 1 302 ? 7.673 11.167 -3.425 1.00 95.81 302 LEU A C 1
ATOM 2439 O O . LEU A 1 302 ? 7.837 12.373 -3.640 1.00 95.81 302 LEU A O 1
ATOM 2443 N N . PRO A 1 303 ? 8.216 10.566 -2.347 1.00 93.88 303 PRO A N 1
ATOM 2444 C CA . PRO A 1 303 ? 9.126 11.270 -1.443 1.00 93.88 303 PRO A CA 1
ATOM 2445 C C . PRO A 1 303 ? 10.423 11.640 -2.179 1.00 93.88 303 PRO A C 1
ATOM 2447 O O . PRO A 1 303 ? 10.723 11.007 -3.197 1.00 93.88 303 PRO A O 1
ATOM 2450 N N . PRO A 1 304 ? 11.235 12.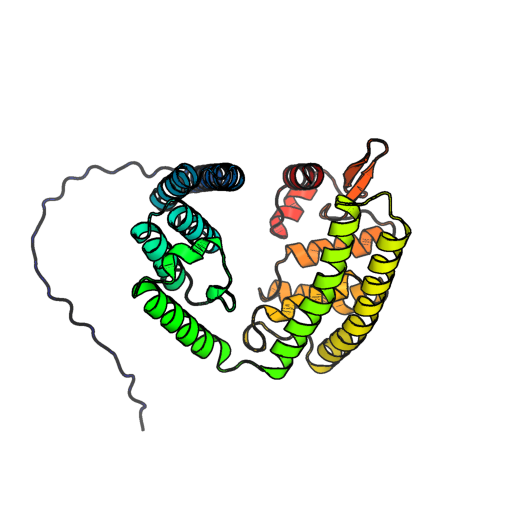587 -1.679 1.00 96.88 304 PRO A N 1
ATOM 2451 C CA . PRO A 1 304 ? 12.554 12.870 -2.242 1.00 96.88 304 PRO A CA 1
ATOM 2452 C C . PRO A 1 304 ? 13.394 11.599 -2.437 1.00 96.88 304 PRO A C 1
ATOM 2454 O O . PRO A 1 304 ? 13.303 10.651 -1.651 1.00 96.88 304 PRO A O 1
ATOM 2457 N N . LEU A 1 305 ? 14.202 11.555 -3.496 1.00 97.06 305 LEU A N 1
ATOM 2458 C CA . LEU A 1 305 ? 14.973 10.373 -3.881 1.00 97.06 305 LEU A CA 1
ATOM 2459 C C . LEU A 1 305 ? 15.891 9.916 -2.748 1.00 97.06 305 LEU A C 1
ATOM 2461 O O . LEU A 1 305 ? 15.944 8.726 -2.448 1.00 97.06 305 LEU A O 1
ATOM 2465 N N . GLN A 1 306 ? 16.558 10.855 -2.080 1.00 95.19 306 GLN A N 1
ATOM 2466 C CA . GLN A 1 306 ? 17.449 10.542 -0.967 1.00 95.19 306 GLN A CA 1
ATOM 2467 C C . GLN A 1 306 ? 16.712 9.836 0.183 1.00 95.19 306 GLN A C 1
ATOM 2469 O O . GLN A 1 306 ? 17.177 8.810 0.677 1.00 95.19 306 GLN A O 1
ATOM 2474 N N . GLU A 1 307 ? 15.527 10.324 0.559 1.00 92.25 307 GLU A N 1
ATOM 2475 C CA . GLU A 1 307 ? 14.708 9.699 1.603 1.00 92.25 307 GLU A CA 1
ATOM 2476 C C . GLU A 1 307 ? 14.298 8.273 1.203 1.00 92.25 307 GLU A C 1
ATOM 2478 O O . GLU A 1 307 ? 14.377 7.340 2.005 1.00 92.25 307 GLU A O 1
ATOM 2483 N N . TYR A 1 308 ? 13.914 8.081 -0.061 1.00 93.38 308 TYR A N 1
ATOM 2484 C CA . TYR A 1 308 ? 13.578 6.768 -0.606 1.00 93.38 308 TYR A CA 1
ATOM 2485 C C . TYR A 1 308 ? 14.760 5.788 -0.547 1.00 93.38 308 TYR A C 1
ATOM 2487 O O . TYR A 1 308 ? 14.591 4.650 -0.105 1.00 93.38 308 TYR A O 1
ATOM 2495 N N . LEU A 1 309 ? 15.964 6.223 -0.926 1.00 93.44 309 LEU A N 1
ATOM 2496 C CA . LEU A 1 309 ? 17.171 5.391 -0.870 1.00 93.44 309 LEU A CA 1
ATOM 2497 C C . LEU A 1 309 ? 17.538 5.011 0.568 1.00 93.44 309 LEU A C 1
ATOM 2499 O O . LEU A 1 309 ? 17.872 3.857 0.837 1.00 93.44 309 LEU A O 1
ATOM 2503 N N . GLU A 1 310 ? 17.416 5.941 1.514 1.00 91.25 310 GLU A N 1
ATOM 2504 C CA . GLU A 1 310 ? 17.621 5.649 2.934 1.00 91.25 310 GLU A CA 1
ATOM 2505 C C . GLU A 1 310 ? 16.605 4.637 3.469 1.00 91.25 310 GLU A C 1
ATOM 2507 O O . GLU A 1 310 ? 16.938 3.822 4.327 1.00 91.25 310 GLU A O 1
ATOM 2512 N N . GLN A 1 311 ? 15.353 4.677 3.010 1.00 85.00 311 GLN A N 1
ATOM 2513 C CA . GLN A 1 311 ? 14.352 3.675 3.384 1.00 85.00 311 GLN A CA 1
ATOM 2514 C C . GLN A 1 311 ? 14.683 2.299 2.792 1.00 85.00 311 GLN A C 1
ATOM 2516 O O . GLN A 1 311 ? 14.540 1.291 3.484 1.00 85.00 311 GLN A O 1
ATOM 2521 N N . MET A 1 312 ? 15.151 2.244 1.543 1.00 87.44 312 MET A N 1
ATOM 2522 C CA . MET A 1 312 ? 15.466 0.981 0.869 1.00 87.44 312 MET A CA 1
ATOM 2523 C C . MET A 1 312 ? 16.743 0.319 1.386 1.00 87.44 312 MET A C 1
ATOM 2525 O O . MET A 1 312 ? 16.792 -0.904 1.460 1.00 87.44 312 MET A O 1
ATOM 2529 N N . ASN A 1 313 ? 17.736 1.099 1.814 1.00 85.75 313 ASN A N 1
ATOM 2530 C CA . ASN A 1 313 ? 18.976 0.578 2.399 1.00 85.75 313 ASN A CA 1
ATOM 2531 C C . ASN A 1 313 ? 18.879 0.272 3.906 1.00 85.75 313 ASN A C 1
ATOM 2533 O O . ASN A 1 313 ? 19.803 -0.301 4.473 1.00 85.75 313 ASN A O 1
ATOM 2537 N N . ARG A 1 314 ? 17.762 0.621 4.560 1.00 79.19 314 ARG A N 1
ATOM 2538 C CA . ARG A 1 314 ? 17.460 0.224 5.950 1.00 79.19 314 ARG A CA 1
ATOM 2539 C C . ARG A 1 314 ? 16.834 -1.173 6.075 1.00 79.19 314 ARG A C 1
ATOM 2541 O O . ARG A 1 314 ? 16.688 -1.652 7.198 1.00 79.19 314 ARG A O 1
ATOM 2548 N N . ARG A 1 315 ? 16.409 -1.775 4.960 1.00 59.84 315 ARG A N 1
ATOM 2549 C CA . ARG A 1 315 ? 15.720 -3.076 4.887 1.00 59.84 315 ARG A CA 1
ATOM 2550 C C . ARG A 1 315 ? 16.690 -4.225 4.656 1.00 59.84 315 ARG A C 1
ATOM 2552 O O . ARG A 1 315 ? 16.368 -5.325 5.155 1.00 59.84 315 ARG A O 1
#

Radius of gyration: 24.1 Å; chains: 1; bounding box: 76×66×53 Å

Secondary structure (DSSP, 8-state):
--PPP-------------------------HHHHHHHHHHHHHHHHHHHHTT-HHHHHHHHHHHHTTSSPPPHHHHHHHHHHHHHTT-HHHHHHHHHHHHHH-TT---SSGGG-GGGGGGTTSHHHHHHHHHHHHHHHHHGGG--HHHHHHHHHHHHHHHHHHHHHHHHHHH-TT-HHHHHHHHHHHHHHHHHHHHHHHHHHHHHSS--HHHHGGGGHHHHHHHTTS-HHHHHHHHHHHHHHHHTTSS-HHHHHHHHHHHHHHTT--BSS--SEEE-TTS-EEES-BS-TTTHHHHHHHTTPPPHHHHHHHHHT-